Protein AF-A0A024UB89-F1 (afdb_monomer)

Foldseek 3Di:
DPPVVVVVVVVVVVVVPDDPDPPPDPDPDDPPPPDPDCVVVLVVVLVVLVVVPVVDDPVRLLVLLLVLLVCLLQVLLVCLQPVAALDPPPDPDPDDPDDVVVVVVVVVVVVVSLVSLSSVVSVCVVCVPPVVPPPPPPPPDDDDDDPPPVVVVVVVVVVVVVVVVVLLNVLSVQLSDCQLVVPPPDSNSSSVSSPSVNSSNVCVVVSVVVVVVVLVVDPVNVVPPPPVNVVVVVVVVVVVSVVSNVSSVVSSVLSVVCSVPVPDPPPPDRPVVD

Sequence (274 aa):
MNALTDGLTQLKNTLSATGPTKMEVEVPTRPSFKLPQPRTFLAKLGLAYEELEKRASPTVLLGCEAMQLVYTGFTVPFRIGFMYNPYFTSMPSPRPEFPEVVMYLLLALDILFDLIALVAALRILKTPGAVNAVVPIDQSEPSFSVKATHHRNSEFQQSLLKGLRRYQIIAEWLALLPFDLVFIGQPNAMILCRIPKLLRMYKVPEITRLVKQAFAEHELLSGFHNVGMSLLAGVLLLSLALIHWATCLFLLVAHLECGFYLDQTVSGQTCWAN

Solvent-accessible surface area (backbone atoms only — not comparable to full-atom values): 16490 Å² total; per-residue (Å²): 140,71,72,69,62,57,54,53,56,53,53,55,56,60,67,70,70,68,67,86,78,80,77,84,75,87,70,80,81,71,82,80,79,75,70,83,75,64,62,69,59,54,51,52,52,50,53,54,46,55,60,46,56,77,75,48,55,71,68,55,55,51,49,51,49,50,50,40,50,52,49,48,70,48,51,51,45,45,38,49,22,74,68,49,62,77,72,84,63,92,55,83,62,98,62,67,96,61,62,68,67,58,56,53,52,52,51,53,51,47,55,54,41,51,49,48,54,46,54,56,52,49,52,52,70,74,40,77,66,63,79,68,64,64,70,72,78,81,72,76,77,79,93,74,95,65,90,74,67,53,66,63,52,48,54,52,50,51,50,50,52,54,49,54,50,52,49,52,53,52,36,48,57,57,36,63,53,71,51,41,71,79,36,71,93,40,72,51,58,29,53,59,44,42,58,50,45,58,54,55,57,76,49,50,68,59,50,50,52,54,50,52,52,57,42,72,73,35,76,94,45,55,83,48,71,45,66,68,56,45,49,49,53,50,51,53,54,49,48,51,52,50,50,51,47,50,52,18,50,52,37,32,49,51,46,52,51,56,56,70,49,78,83,71,83,60,85,93,55,61,84,87,77,115

pLDDT: mean 70.18, std 18.24, range [29.53, 96.0]

Organism: NCBI:txid157072

Radius of gyration: 29.56 Å; Cα contacts (8 Å, |Δi|>4): 128; chains: 1; bounding box: 50×98×69 Å

Structure (mmCIF, N/CA/C/O backbone):
data_AF-A0A024UB89-F1
#
_entry.id   AF-A0A024UB89-F1
#
loop_
_atom_site.group_PDB
_atom_site.id
_atom_site.type_symbol
_atom_site.label_atom_id
_atom_site.label_alt_id
_atom_site.label_comp_id
_atom_site.label_asym_id
_atom_site.label_entity_id
_atom_site.label_seq_id
_atom_site.pdbx_PDB_ins_code
_atom_site.Cartn_x
_atom_site.Cartn_y
_atom_site.Cartn_z
_atom_site.occupancy
_atom_site.B_iso_or_equiv
_atom_site.auth_seq_id
_atom_site.auth_comp_id
_atom_site.auth_asym_id
_atom_site.auth_atom_id
_atom_site.pdbx_PDB_model_num
ATOM 1 N N . MET A 1 1 ? -10.421 82.089 25.603 1.00 57.28 1 MET A N 1
ATOM 2 C CA . MET A 1 1 ? -10.737 80.672 25.896 1.00 57.28 1 MET A CA 1
ATOM 3 C C . MET A 1 1 ? -11.972 80.139 25.148 1.00 57.28 1 MET A C 1
ATOM 5 O O . MET A 1 1 ? -12.454 79.088 25.527 1.00 57.28 1 MET A O 1
ATOM 9 N N . ASN A 1 2 ? -12.419 80.759 24.039 1.00 58.00 2 ASN A N 1
ATOM 10 C CA . ASN A 1 2 ? -13.592 80.282 23.273 1.00 58.00 2 ASN A CA 1
ATOM 11 C C . ASN A 1 2 ? -13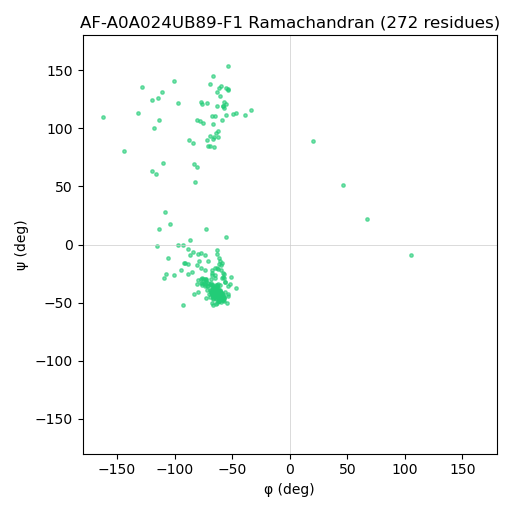.270 79.795 21.842 1.00 58.00 2 ASN A C 1
ATOM 13 O O . ASN A 1 2 ? -14.165 79.337 21.156 1.00 58.00 2 ASN A O 1
ATOM 17 N N . ALA A 1 3 ? -12.012 79.847 21.386 1.00 53.19 3 ALA A N 1
ATOM 18 C CA . ALA A 1 3 ? -11.642 79.433 20.021 1.00 53.19 3 ALA A CA 1
ATOM 19 C C . ALA A 1 3 ? -11.224 77.949 19.899 1.00 53.19 3 ALA A C 1
ATOM 21 O O . ALA A 1 3 ? -11.176 77.403 18.803 1.00 53.19 3 ALA A O 1
ATOM 22 N N . LEU A 1 4 ? -10.915 77.284 21.019 1.00 52.19 4 LEU A N 1
ATOM 23 C CA . LEU A 1 4 ? -10.464 75.882 21.042 1.00 52.19 4 LEU A CA 1
ATOM 24 C C . LEU A 1 4 ? -11.628 74.881 21.119 1.00 52.19 4 LEU A C 1
ATOM 26 O O . LEU A 1 4 ? -11.501 73.751 20.657 1.00 52.19 4 LEU A O 1
ATOM 30 N N . THR A 1 5 ? -12.773 75.298 21.657 1.00 57.47 5 THR A N 1
ATOM 31 C CA . THR A 1 5 ? -13.999 74.491 21.734 1.00 57.47 5 THR A CA 1
ATOM 32 C C . THR A 1 5 ? -14.721 74.394 20.390 1.00 57.47 5 THR A C 1
ATOM 34 O O . THR A 1 5 ? -15.223 73.321 20.061 1.00 57.47 5 THR A O 1
ATOM 37 N N . ASP A 1 6 ? -14.690 75.455 19.579 1.00 59.75 6 ASP A N 1
ATOM 38 C CA . ASP A 1 6 ? -15.322 75.473 18.250 1.00 59.75 6 ASP A CA 1
ATOM 39 C C . ASP A 1 6 ? -14.543 74.645 17.213 1.00 59.75 6 ASP A C 1
ATOM 41 O O . ASP A 1 6 ? -15.130 74.028 16.323 1.00 59.75 6 ASP A O 1
ATOM 45 N N . GLY A 1 7 ? -13.217 74.543 17.362 1.00 60.78 7 GLY A N 1
ATOM 46 C CA . GLY A 1 7 ? -12.393 73.675 16.512 1.00 60.78 7 GLY A CA 1
ATOM 47 C C . GLY A 1 7 ? -12.667 72.182 16.732 1.00 60.78 7 GLY A C 1
ATOM 48 O O . GLY A 1 7 ? -12.650 71.395 15.784 1.00 60.78 7 GLY A O 1
ATOM 49 N N . LEU A 1 8 ? -12.974 71.779 17.970 1.00 60.47 8 LEU A N 1
ATOM 50 C CA . LEU A 1 8 ? -13.214 70.375 18.318 1.00 60.47 8 LEU A CA 1
ATOM 51 C C . LEU A 1 8 ? -14.594 69.884 17.847 1.00 60.47 8 LEU A C 1
ATOM 53 O O . LEU A 1 8 ? -14.743 68.726 17.454 1.00 60.47 8 LEU A O 1
ATOM 57 N N . THR A 1 9 ? -15.603 70.758 17.845 1.00 61.16 9 THR A N 1
ATOM 58 C CA . THR A 1 9 ? -16.944 70.444 17.329 1.00 61.16 9 THR A CA 1
ATOM 59 C C . THR A 1 9 ? -16.970 70.387 15.802 1.00 61.16 9 THR A C 1
ATOM 61 O O . THR A 1 9 ? -17.616 69.496 15.249 1.00 61.16 9 T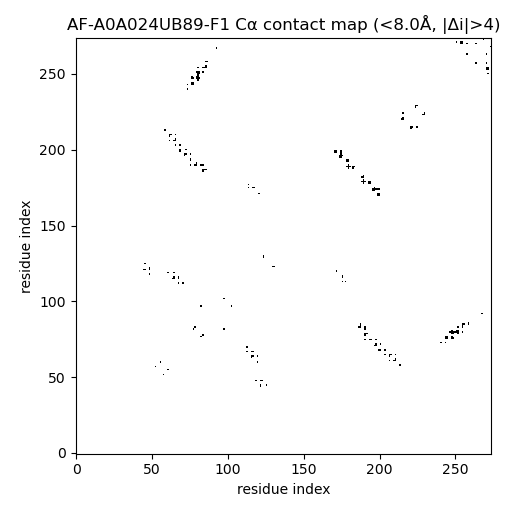HR A O 1
ATOM 64 N N . GLN A 1 10 ? -16.202 71.237 15.108 1.00 60.97 10 GLN A N 1
ATOM 65 C CA . GLN A 1 10 ? -16.046 71.141 13.652 1.00 60.97 10 GLN A CA 1
ATOM 66 C C . GLN A 1 10 ? -15.345 69.845 13.219 1.00 60.97 10 GLN A C 1
ATOM 68 O O . GLN A 1 10 ? -15.819 69.193 12.291 1.00 60.97 10 GLN A O 1
ATOM 73 N N . LEU A 1 11 ? -14.281 69.428 13.920 1.00 55.94 11 LEU A N 1
ATOM 74 C CA . LEU A 1 11 ? -13.538 68.197 13.609 1.00 55.94 11 LEU A CA 1
ATOM 75 C C . LEU A 1 11 ? -14.378 66.927 13.841 1.00 55.94 11 LEU A C 1
ATOM 77 O O . LEU A 1 11 ? -14.285 65.955 13.092 1.00 55.94 11 LEU A O 1
ATOM 81 N N . LYS A 1 12 ? -15.242 66.938 14.864 1.00 59.88 12 LYS A N 1
ATOM 82 C CA . LYS A 1 12 ? -16.158 65.825 15.160 1.00 59.88 12 LYS A CA 1
ATOM 83 C C . LYS A 1 12 ? -17.248 65.673 14.089 1.00 59.88 12 LYS A C 1
ATOM 85 O O . LYS A 1 12 ? -17.639 64.550 13.776 1.00 59.88 12 LYS A O 1
ATOM 90 N N . ASN A 1 13 ? -17.685 66.781 13.491 1.00 59.09 13 ASN A N 1
ATOM 91 C CA . ASN A 1 13 ? -18.681 66.773 12.419 1.00 59.09 13 ASN A CA 1
ATOM 92 C C . ASN A 1 13 ? -18.090 66.349 11.063 1.00 59.09 13 ASN A C 1
ATOM 94 O O . ASN A 1 13 ? -18.771 65.660 10.307 1.00 59.09 13 ASN A O 1
ATOM 98 N N . THR A 1 14 ? -16.824 66.667 10.767 1.00 55.56 14 THR A N 1
ATOM 99 C CA . THR A 1 14 ? -16.143 66.172 9.553 1.00 55.56 14 THR A CA 1
ATOM 100 C C . THR A 1 14 ? -15.745 64.699 9.645 1.00 55.56 14 THR A C 1
ATOM 102 O O . THR A 1 14 ? -15.812 63.999 8.639 1.00 55.56 14 THR A O 1
ATOM 105 N N . LEU A 1 15 ? -15.399 64.184 10.830 1.00 51.78 15 LEU A N 1
ATOM 106 C CA . LEU A 1 15 ? -15.052 62.765 11.010 1.00 51.78 15 LEU A CA 1
ATOM 107 C C . LEU A 1 15 ? -16.264 61.814 11.032 1.00 51.78 15 LEU A C 1
ATOM 109 O O . LEU A 1 15 ? -16.099 60.628 10.761 1.00 51.78 15 LEU A O 1
ATOM 113 N N . SER A 1 16 ? -17.478 62.307 11.308 1.00 50.59 16 SER A N 1
ATOM 114 C CA . SER A 1 16 ? -18.704 61.487 11.277 1.00 50.59 16 SER A CA 1
ATOM 115 C C . SER A 1 16 ? -19.360 61.397 9.890 1.00 50.59 16 SER A C 1
ATOM 117 O O . SER A 1 16 ? -20.299 60.618 9.724 1.00 50.59 16 SER A O 1
ATOM 119 N N . ALA A 1 17 ? -18.902 62.178 8.904 1.00 49.97 17 ALA A N 1
ATOM 120 C CA . ALA A 1 17 ? -19.510 62.260 7.571 1.00 49.97 17 ALA A CA 1
ATOM 121 C C . ALA A 1 17 ? -18.837 61.370 6.506 1.00 49.97 17 ALA A C 1
ATOM 123 O O . ALA A 1 17 ? -19.299 61.326 5.368 1.00 49.97 17 ALA A O 1
ATOM 124 N N . THR A 1 18 ? -17.790 60.620 6.862 1.00 46.88 18 THR A N 1
ATOM 125 C CA . THR A 1 18 ? -17.026 59.789 5.915 1.00 46.88 18 THR A CA 1
ATOM 126 C C . THR A 1 18 ? -17.158 58.308 6.260 1.00 46.88 18 THR A C 1
ATOM 128 O O . THR A 1 18 ? -16.188 57.618 6.567 1.00 46.88 18 THR A O 1
ATOM 131 N N . GLY A 1 19 ? -18.389 57.800 6.228 1.00 41.22 19 GLY A N 1
ATOM 132 C CA . GLY A 1 19 ? -18.600 56.365 6.061 1.00 41.22 19 GLY A CA 1
ATOM 133 C C . GLY A 1 19 ? -18.199 55.969 4.634 1.00 41.22 19 GLY A C 1
ATOM 134 O O . GLY A 1 19 ? -18.514 56.711 3.703 1.00 41.22 19 GLY A O 1
ATOM 135 N N . PRO A 1 20 ? -17.513 54.836 4.407 1.00 42.78 20 PRO A N 1
ATOM 136 C CA . PRO A 1 20 ? -17.287 54.359 3.053 1.00 42.78 20 PRO A CA 1
ATOM 137 C C . PRO A 1 20 ? -18.635 53.961 2.443 1.00 42.78 20 PRO A C 1
ATOM 139 O O . PRO A 1 20 ? -19.203 52.913 2.753 1.00 42.78 20 PRO A O 1
ATOM 142 N N . THR A 1 21 ? -19.156 54.820 1.569 1.00 39.03 21 THR A N 1
ATOM 143 C CA . THR A 1 21 ? -20.205 54.483 0.610 1.00 39.03 21 THR A CA 1
ATOM 144 C C . THR A 1 21 ? -19.732 53.292 -0.207 1.00 39.03 21 THR A C 1
ATOM 146 O O . THR A 1 21 ? -18.780 53.379 -0.983 1.00 39.03 21 THR A O 1
ATOM 149 N N . LYS A 1 22 ? -20.397 52.161 0.007 1.00 36.12 22 LYS A N 1
ATOM 150 C CA . LYS A 1 22 ? -20.261 50.934 -0.765 1.00 36.12 22 LYS A CA 1
ATOM 151 C C . LYS A 1 22 ? -20.689 51.244 -2.205 1.00 36.12 22 LYS A C 1
ATOM 153 O O . LYS A 1 22 ? -21.874 51.218 -2.511 1.00 36.12 22 LYS A O 1
ATOM 158 N N . MET A 1 23 ? -19.739 51.605 -3.068 1.00 38.19 23 MET A N 1
ATOM 159 C CA . MET A 1 23 ? -19.968 51.603 -4.512 1.00 38.19 23 MET A CA 1
ATOM 160 C C . MET A 1 23 ? -20.199 50.154 -4.930 1.00 38.19 23 MET A C 1
ATOM 162 O O . MET A 1 23 ? -19.305 49.311 -4.847 1.00 38.19 23 MET A O 1
ATOM 166 N N . GLU A 1 24 ? -21.435 49.864 -5.311 1.00 32.00 24 GLU A N 1
ATOM 167 C CA . GLU A 1 24 ? -21.846 48.600 -5.897 1.00 32.00 24 GLU A CA 1
ATOM 168 C C . GLU A 1 24 ? -21.274 48.545 -7.319 1.00 32.00 24 GLU A C 1
ATOM 170 O O . GLU A 1 24 ? -21.843 49.060 -8.275 1.00 32.00 24 GLU A O 1
ATOM 175 N N . VAL A 1 25 ? -20.063 48.001 -7.438 1.00 38.62 25 VAL A N 1
ATOM 176 C CA . VAL A 1 25 ? -19.498 47.599 -8.725 1.00 38.62 25 VAL A CA 1
ATOM 177 C C . VAL A 1 25 ? -20.108 46.244 -9.056 1.00 38.62 25 VAL A C 1
ATOM 179 O O . VAL A 1 25 ? -19.783 45.235 -8.427 1.00 38.62 25 VAL A O 1
ATOM 182 N N . GLU A 1 26 ? -21.021 46.233 -10.023 1.00 32.47 26 GLU A N 1
ATOM 183 C CA . GLU A 1 26 ? -21.595 45.026 -10.611 1.00 32.47 26 GLU A CA 1
ATOM 184 C C . GLU A 1 26 ? -20.477 44.246 -11.326 1.00 32.47 26 GLU A C 1
ATOM 186 O O . GLU A 1 26 ? -20.074 44.543 -12.450 1.00 32.47 26 GLU A O 1
ATOM 191 N N . VAL A 1 27 ? -19.899 43.267 -10.627 1.00 41.16 27 VAL A N 1
ATOM 192 C CA . VAL A 1 27 ? -18.941 42.322 -11.208 1.00 41.16 27 VAL A CA 1
ATOM 193 C C . VAL A 1 27 ? -19.739 41.300 -12.024 1.00 41.16 27 VAL A C 1
ATOM 195 O O .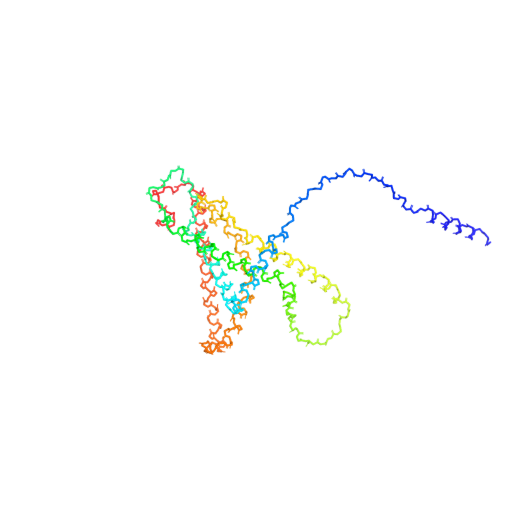 VAL A 1 27 ? -20.601 40.627 -11.450 1.00 41.16 27 VAL A O 1
ATOM 198 N N . PRO A 1 28 ? -19.470 41.135 -13.333 1.00 38.56 28 PRO A N 1
ATOM 199 C CA . PRO A 1 28 ? -20.205 40.195 -14.164 1.00 38.56 28 PRO A CA 1
ATOM 200 C C . PRO A 1 28 ? -20.030 38.782 -13.611 1.00 38.56 28 PRO A C 1
ATOM 202 O O . PRO A 1 28 ? -18.925 38.310 -13.325 1.00 38.56 28 PRO A O 1
ATOM 205 N N . THR A 1 29 ? -21.168 38.131 -13.407 1.00 38.75 29 THR A N 1
ATOM 206 C CA . THR A 1 29 ? -21.319 36.848 -12.736 1.00 38.75 29 THR A CA 1
ATOM 207 C C . THR A 1 29 ? -20.504 35.788 -13.471 1.00 38.75 29 THR A C 1
ATOM 209 O O . THR A 1 29 ? -20.840 35.347 -14.568 1.00 38.75 29 THR A O 1
ATOM 212 N N . ARG A 1 30 ? -19.395 35.377 -12.850 1.00 29.53 30 ARG A N 1
ATOM 213 C CA . ARG A 1 30 ? -18.573 34.242 -13.278 1.00 29.53 30 ARG A CA 1
ATOM 214 C C . ARG A 1 30 ? -19.485 33.011 -13.420 1.00 29.53 30 ARG A C 1
ATOM 216 O O . ARG A 1 30 ? -20.265 32.760 -12.497 1.00 29.53 30 ARG A O 1
ATOM 223 N N . PRO A 1 31 ? -19.414 32.234 -14.517 1.00 37.59 31 PRO A N 1
ATOM 224 C CA . PRO A 1 31 ? -20.281 31.078 -14.695 1.00 37.59 31 PRO A CA 1
ATOM 225 C C . PRO A 1 31 ? -20.082 30.112 -13.526 1.00 37.59 31 PRO A C 1
ATOM 227 O O . PRO A 1 31 ? -18.978 29.626 -13.272 1.00 37.59 31 PRO A O 1
ATOM 230 N N . SER A 1 32 ? -21.165 29.878 -12.783 1.00 33.59 32 SER A N 1
ATOM 231 C CA . SER A 1 32 ? -21.228 28.884 -11.720 1.00 33.59 32 SER A CA 1
ATOM 232 C C . SER A 1 32 ? -21.087 27.509 -12.361 1.00 33.59 32 SER A C 1
ATOM 234 O O . SER A 1 32 ? -22.059 26.899 -12.803 1.00 33.59 32 SER A O 1
ATOM 236 N N . PHE A 1 33 ? -19.849 27.027 -12.438 1.00 37.78 33 PHE A N 1
ATOM 237 C CA . PHE A 1 33 ? -19.568 25.628 -12.707 1.00 37.78 33 PHE A CA 1
ATOM 238 C C . PHE A 1 33 ? -20.073 24.832 -11.498 1.00 37.78 33 PHE A C 1
ATOM 240 O O . PHE A 1 33 ? -19.379 24.661 -10.495 1.00 37.78 33 PHE A O 1
ATOM 247 N N . LYS A 1 34 ? -21.333 24.394 -11.557 1.00 32.50 34 LYS A N 1
ATOM 248 C CA . LYS A 1 34 ? -21.871 23.404 -10.627 1.00 32.50 34 LYS A CA 1
ATOM 249 C C . LYS A 1 34 ? -21.195 22.076 -10.950 1.00 32.50 34 LYS A C 1
ATOM 251 O O . LYS A 1 34 ? -21.653 21.343 -11.822 1.00 32.50 34 LYS A O 1
ATOM 256 N N . LEU A 1 35 ? -20.095 21.775 -10.256 1.00 44.41 35 LEU A N 1
ATOM 257 C CA . LEU A 1 35 ? -19.589 20.406 -10.214 1.00 44.41 35 LEU A CA 1
ATOM 258 C C . LEU A 1 35 ? -20.727 19.494 -9.717 1.00 44.41 35 LEU A C 1
ATOM 260 O O . LEU A 1 35 ? -21.401 19.852 -8.742 1.00 44.41 35 LEU A O 1
ATOM 264 N N . PRO A 1 36 ? -20.967 18.337 -10.355 1.00 39.47 36 PRO A N 1
ATOM 265 C CA . PRO A 1 36 ? -21.975 17.391 -9.897 1.00 39.47 36 PRO A CA 1
ATOM 266 C C . PRO A 1 36 ? -21.642 16.974 -8.460 1.00 39.47 36 PRO A C 1
ATOM 268 O O . PRO A 1 36 ? -20.560 16.464 -8.182 1.00 39.47 36 PRO A O 1
ATOM 271 N N . GLN A 1 37 ? -22.550 17.249 -7.519 1.00 46.25 37 GLN A N 1
ATOM 272 C CA . GLN A 1 37 ? -22.342 16.941 -6.105 1.00 46.25 37 GLN A CA 1
ATOM 273 C C . GLN A 1 37 ? -22.224 15.415 -5.907 1.00 46.25 37 GLN A C 1
ATOM 275 O O . GLN A 1 37 ? -23.208 14.709 -6.128 1.00 46.25 37 GLN A O 1
ATOM 280 N N . PRO A 1 38 ? -21.097 14.888 -5.388 1.00 52.69 38 PRO A N 1
ATOM 281 C CA . PRO A 1 38 ? -20.869 13.448 -5.183 1.00 52.69 38 PRO A CA 1
ATOM 282 C C . PRO A 1 38 ? -21.674 12.843 -4.012 1.00 52.69 38 PRO A C 1
ATOM 284 O O . PRO A 1 38 ? -21.401 11.731 -3.557 1.00 52.69 38 PRO A O 1
ATOM 287 N N . ARG A 1 39 ? -22.673 13.567 -3.490 1.00 61.41 39 ARG A N 1
ATOM 288 C CA . ARG A 1 39 ? -23.405 13.220 -2.261 1.00 61.41 39 ARG A CA 1
ATOM 289 C C . ARG A 1 39 ? -24.181 11.910 -2.375 1.00 61.41 39 ARG A C 1
ATOM 291 O O . ARG A 1 39 ? -24.253 11.168 -1.403 1.00 61.41 39 ARG A O 1
ATOM 298 N N . THR A 1 40 ? -24.721 11.597 -3.549 1.00 68.94 40 THR A N 1
ATOM 299 C CA . THR A 1 40 ? -25.503 10.370 -3.768 1.00 68.94 40 THR A CA 1
ATOM 300 C C . THR A 1 40 ? -24.637 9.113 -3.781 1.00 68.94 40 THR A C 1
ATOM 302 O O . THR A 1 40 ? -25.059 8.081 -3.267 1.00 68.94 40 THR A O 1
ATOM 305 N N . PHE A 1 41 ? -23.418 9.189 -4.320 1.00 71.62 41 PHE A N 1
ATOM 306 C CA . PHE A 1 41 ? -22.493 8.055 -4.356 1.00 71.62 41 PHE A CA 1
ATOM 307 C C . PHE A 1 41 ? -21.909 7.758 -2.971 1.00 71.62 41 PHE A C 1
ATOM 309 O O . PHE A 1 41 ? -21.950 6.616 -2.520 1.00 71.62 41 PHE A O 1
ATOM 316 N N . LEU A 1 42 ? -21.458 8.793 -2.255 1.00 72.00 42 LEU A N 1
ATOM 317 C CA . LEU A 1 42 ? -20.950 8.640 -0.888 1.00 72.00 42 LEU A CA 1
ATOM 318 C C . LEU A 1 42 ? -22.030 8.141 0.080 1.00 72.00 42 LEU A C 1
ATOM 320 O O . LEU A 1 42 ? -21.734 7.318 0.939 1.00 72.00 42 LEU A O 1
ATOM 324 N N . ALA A 1 43 ? -23.286 8.571 -0.087 1.00 73.62 43 ALA A N 1
ATOM 325 C CA . ALA A 1 43 ? -24.400 8.053 0.705 1.00 73.62 43 ALA A CA 1
ATOM 326 C C . ALA A 1 43 ? -24.643 6.554 0.456 1.00 73.62 43 ALA A C 1
ATOM 328 O O . ALA A 1 43 ? -24.818 5.796 1.407 1.00 73.62 43 ALA A O 1
ATOM 329 N N . LYS A 1 44 ? -24.591 6.102 -0.806 1.00 80.38 44 LYS A N 1
ATOM 330 C CA . LYS A 1 44 ? -24.708 4.672 -1.146 1.00 80.38 44 LYS A CA 1
ATOM 331 C C . LYS A 1 44 ? -23.553 3.845 -0.576 1.00 80.38 44 LYS A C 1
ATOM 333 O O . LYS A 1 44 ? -23.792 2.765 -0.046 1.00 80.38 44 LYS A O 1
ATOM 338 N N . LEU A 1 45 ? -22.325 4.361 -0.649 1.00 79.06 45 LEU A N 1
ATOM 339 C CA . LEU A 1 45 ? -21.154 3.722 -0.042 1.00 79.06 45 LEU A CA 1
ATOM 340 C C . LEU A 1 45 ? -21.263 3.648 1.484 1.00 79.06 45 LEU A C 1
ATOM 342 O O . LEU A 1 45 ? -20.931 2.620 2.066 1.00 79.06 45 LEU A O 1
ATOM 346 N N . GLY A 1 46 ? -21.771 4.705 2.121 1.00 77.12 46 GLY A N 1
ATOM 347 C CA . GLY A 1 46 ? -22.047 4.722 3.555 1.00 77.12 46 GLY A CA 1
ATOM 348 C C . GLY A 1 46 ? -23.023 3.619 3.963 1.00 77.12 46 GLY A C 1
ATOM 349 O O . GLY A 1 46 ? -22.714 2.857 4.869 1.00 77.12 46 GLY A O 1
ATOM 350 N N . LEU A 1 47 ? -24.141 3.468 3.243 1.00 78.88 47 LEU A N 1
ATOM 351 C CA . LEU A 1 47 ? -25.126 2.403 3.489 1.00 78.88 47 LEU A CA 1
ATOM 352 C C . LEU A 1 47 ? -24.536 0.996 3.304 1.00 78.88 47 LEU A C 1
ATOM 354 O O . LEU A 1 47 ? -24.789 0.110 4.117 1.00 78.88 47 LEU A O 1
ATOM 358 N N . ALA A 1 48 ? -23.725 0.792 2.261 1.00 77.75 48 ALA A N 1
ATOM 359 C CA . ALA A 1 48 ? -23.028 -0.476 2.042 1.00 77.75 48 ALA A CA 1
ATOM 360 C C . ALA A 1 48 ? -22.037 -0.789 3.176 1.00 77.75 48 ALA A C 1
ATOM 362 O O . ALA A 1 48 ? -21.930 -1.938 3.604 1.00 77.75 48 ALA A O 1
ATOM 363 N N . TYR A 1 49 ? -21.352 0.234 3.696 1.00 81.12 49 TYR A N 1
ATOM 364 C CA . TYR A 1 49 ? -20.483 0.099 4.861 1.00 81.12 49 TYR A CA 1
ATOM 365 C C . TYR A 1 49 ? -21.266 -0.288 6.122 1.00 81.12 49 TYR A C 1
ATOM 367 O O . TYR A 1 49 ? -20.805 -1.153 6.857 1.00 81.12 49 TYR A O 1
ATOM 375 N N . GLU A 1 50 ? -22.455 0.277 6.366 1.00 81.94 50 GLU A N 1
ATOM 376 C CA . GLU A 1 50 ? -23.263 -0.107 7.538 1.00 81.94 50 GLU A CA 1
ATOM 377 C C . GLU A 1 50 ? -23.681 -1.578 7.500 1.00 81.94 50 GLU A C 1
ATOM 379 O O . GLU A 1 50 ? -23.710 -2.245 8.530 1.00 81.94 50 GLU A O 1
ATOM 384 N N . GLU A 1 51 ? -23.995 -2.101 6.316 1.00 83.25 51 GLU A N 1
ATOM 385 C CA . GLU A 1 51 ? -24.334 -3.514 6.147 1.00 83.25 51 GLU A CA 1
ATOM 386 C C . GLU A 1 51 ? -23.115 -4.426 6.350 1.00 83.25 51 GLU A C 1
ATOM 388 O O . GLU A 1 51 ? -23.241 -5.522 6.898 1.00 83.25 51 GLU A O 1
ATOM 393 N N . LEU A 1 52 ? -21.922 -3.962 5.964 1.00 81.00 52 LEU A N 1
ATOM 394 C CA . LEU A 1 52 ? -20.664 -4.665 6.210 1.00 81.00 52 LEU A CA 1
ATOM 395 C C . LEU A 1 52 ? -20.280 -4.648 7.697 1.00 81.00 52 LEU A C 1
ATOM 397 O O . LEU A 1 52 ? -19.879 -5.675 8.237 1.00 81.00 52 LEU A O 1
ATOM 401 N N . GLU A 1 53 ? -20.439 -3.506 8.367 1.00 82.06 53 GLU A N 1
ATOM 402 C CA . GLU A 1 53 ? -20.163 -3.320 9.797 1.00 82.06 53 GLU A CA 1
ATOM 403 C C . GLU A 1 53 ? -21.028 -4.246 10.665 1.00 82.06 53 GLU A C 1
ATOM 405 O O . GLU A 1 53 ? -20.550 -4.790 11.654 1.00 82.06 53 GLU A O 1
ATOM 410 N N . LYS A 1 54 ? -22.273 -4.522 10.252 1.00 84.31 54 LYS A N 1
ATOM 411 C CA . LYS A 1 54 ? -23.136 -5.513 10.920 1.00 84.31 54 LYS A CA 1
ATOM 412 C C . LYS A 1 54 ? -22.612 -6.948 10.823 1.00 84.31 54 LYS A C 1
ATOM 414 O O . LYS A 1 54 ? -22.973 -7.780 11.651 1.00 84.31 54 LYS A O 1
ATOM 419 N N . ARG A 1 55 ? -21.823 -7.264 9.792 1.00 84.12 55 ARG A N 1
ATOM 420 C CA . ARG A 1 55 ? -21.344 -8.626 9.497 1.00 84.12 55 ARG A CA 1
ATOM 421 C C . ARG A 1 55 ? -19.906 -8.866 9.950 1.00 84.12 55 ARG A C 1
ATOM 423 O O . ARG A 1 55 ? -19.545 -10.013 10.199 1.00 84.12 55 ARG A O 1
ATOM 430 N N . ALA A 1 56 ? -19.085 -7.820 10.030 1.00 84.94 56 ALA A N 1
ATOM 431 C CA . ALA A 1 56 ? -17.656 -7.916 10.305 1.00 84.94 56 ALA A CA 1
ATOM 432 C C . ALA A 1 56 ? -17.293 -7.350 11.687 1.00 84.94 56 ALA A C 1
ATOM 434 O O . ALA A 1 56 ? -17.638 -6.221 12.024 1.00 84.94 56 ALA A O 1
ATOM 435 N N . SER A 1 57 ? -16.526 -8.115 12.469 1.00 84.75 57 SER A N 1
ATOM 436 C CA . SER A 1 57 ? -15.997 -7.646 13.756 1.00 84.75 57 SER A CA 1
ATOM 437 C C . SER A 1 57 ? -14.971 -6.511 13.563 1.00 84.75 57 SER A C 1
ATOM 439 O O . SER A 1 57 ? -14.170 -6.571 12.620 1.00 84.75 57 SER A O 1
ATOM 441 N N . PRO A 1 58 ? -14.908 -5.511 14.467 1.00 82.56 58 PRO A N 1
ATOM 442 C CA . PRO A 1 58 ? -13.884 -4.463 14.450 1.00 82.56 58 PRO A CA 1
ATOM 443 C C . PRO A 1 58 ? -12.447 -4.998 14.391 1.00 82.56 58 PRO A C 1
ATOM 445 O O . PRO A 1 58 ? -11.598 -4.397 13.732 1.00 82.56 58 PRO A O 1
ATOM 448 N N . THR A 1 59 ? -12.180 -6.143 15.029 1.00 83.69 59 THR A N 1
ATOM 449 C CA . THR A 1 59 ? -10.865 -6.805 15.017 1.00 83.69 59 THR A CA 1
ATOM 450 C C . THR A 1 59 ? -10.518 -7.342 13.631 1.00 83.69 59 THR A C 1
ATOM 452 O O . THR A 1 59 ? -9.381 -7.215 13.184 1.00 83.69 59 THR A O 1
ATOM 455 N N . VAL A 1 60 ? -11.506 -7.889 12.914 1.00 86.00 60 VAL A N 1
ATOM 456 C CA . VAL A 1 60 ? -11.329 -8.379 11.538 1.00 86.00 60 VAL A CA 1
ATOM 457 C C . VAL A 1 60 ? -11.048 -7.212 10.598 1.00 86.00 60 VAL A C 1
ATOM 459 O O . VAL A 1 60 ? -10.118 -7.281 9.804 1.00 86.00 60 VAL A O 1
ATOM 462 N N . LEU A 1 61 ? -11.790 -6.110 10.734 1.00 87.25 61 LEU A N 1
ATOM 463 C CA . LEU A 1 61 ? -11.573 -4.894 9.944 1.00 87.25 61 LEU A CA 1
ATOM 464 C C . LEU A 1 61 ? -10.173 -4.303 10.173 1.00 87.25 61 LEU A C 1
ATOM 466 O O . LEU A 1 61 ? -9.495 -3.957 9.207 1.00 87.25 61 LEU A O 1
ATOM 470 N N . LEU A 1 62 ? -9.722 -4.242 11.431 1.00 87.19 62 LEU A N 1
ATOM 471 C CA . LEU A 1 62 ? -8.364 -3.815 11.779 1.00 87.19 62 LEU A CA 1
ATOM 472 C C . LEU A 1 62 ? -7.304 -4.752 11.179 1.00 87.19 62 LEU A C 1
ATOM 474 O O . LEU A 1 62 ? -6.307 -4.284 10.633 1.00 87.19 62 LEU A O 1
ATOM 478 N N . GLY A 1 63 ? -7.529 -6.068 11.245 1.00 88.06 63 GLY A N 1
ATOM 479 C CA . GLY A 1 63 ? -6.651 -7.067 10.637 1.00 88.06 63 GLY A CA 1
ATOM 480 C C . GLY A 1 63 ? -6.564 -6.924 9.116 1.00 88.06 63 GLY A C 1
ATOM 481 O O . GLY A 1 63 ? -5.469 -6.960 8.558 1.00 88.06 63 GLY A O 1
ATOM 482 N N . CYS A 1 64 ? -7.692 -6.688 8.440 1.00 90.56 64 CYS A N 1
ATOM 483 C CA . CYS A 1 64 ? -7.726 -6.421 7.003 1.00 90.56 64 CYS A CA 1
ATOM 484 C C . CYS A 1 64 ? -6.957 -5.142 6.640 1.00 90.56 64 CYS A C 1
ATOM 486 O O . CYS A 1 64 ? -6.186 -5.156 5.682 1.00 90.56 64 CYS A O 1
ATOM 488 N N . GLU A 1 65 ? -7.116 -4.059 7.407 1.00 90.00 65 GLU A N 1
ATOM 489 C CA . GLU A 1 65 ? -6.370 -2.810 7.196 1.00 90.00 65 GLU A CA 1
ATOM 490 C C . GLU A 1 65 ? -4.859 -3.010 7.404 1.00 90.00 65 GLU A C 1
ATOM 492 O O . GLU A 1 65 ? -4.056 -2.589 6.570 1.00 90.00 65 GLU A O 1
ATOM 497 N N . ALA A 1 66 ? -4.454 -3.737 8.451 1.00 90.44 66 ALA A N 1
ATOM 498 C CA . ALA A 1 66 ? -3.054 -4.099 8.671 1.00 90.44 66 ALA A CA 1
ATOM 499 C C . ALA A 1 66 ? -2.487 -4.931 7.509 1.00 90.44 66 ALA A C 1
ATOM 501 O O . ALA A 1 66 ? -1.411 -4.627 6.992 1.00 90.44 66 ALA A O 1
ATOM 502 N N . MET A 1 67 ? -3.234 -5.938 7.050 1.00 91.69 67 MET A N 1
ATOM 503 C CA . MET A 1 67 ? -2.850 -6.779 5.915 1.00 91.69 67 MET A CA 1
ATOM 504 C C . MET A 1 67 ? -2.709 -5.958 4.626 1.00 91.69 67 MET A C 1
ATOM 506 O O . MET A 1 67 ? -1.764 -6.163 3.867 1.00 91.69 67 MET A O 1
ATOM 510 N N . GLN A 1 68 ? -3.600 -4.990 4.398 1.00 93.50 68 GLN A N 1
ATOM 511 C CA . GLN A 1 68 ? -3.542 -4.082 3.252 1.00 93.50 68 GLN A CA 1
ATOM 512 C C . GLN A 1 68 ? -2.298 -3.191 3.270 1.00 93.50 68 GLN A C 1
ATOM 514 O O . GLN A 1 68 ? -1.667 -3.005 2.224 1.00 93.50 68 GLN A O 1
ATOM 519 N N . LEU A 1 69 ? -1.912 -2.663 4.434 1.00 91.94 69 LEU A N 1
ATOM 520 C CA . LEU A 1 69 ? -0.689 -1.871 4.577 1.00 91.94 69 LEU A CA 1
ATOM 521 C C . LEU A 1 69 ? 0.567 -2.714 4.343 1.00 91.94 69 LEU A C 1
ATOM 523 O O . LEU A 1 69 ? 1.458 -2.271 3.621 1.00 91.94 69 LEU A O 1
ATOM 527 N N . VAL A 1 70 ? 0.617 -3.937 4.880 1.00 92.81 70 VAL A N 1
ATOM 528 C CA . VAL A 1 70 ? 1.727 -4.875 4.635 1.00 92.81 70 VAL A CA 1
ATOM 529 C C . VAL A 1 70 ? 1.826 -5.213 3.148 1.00 92.81 70 VAL A C 1
ATOM 531 O O . VAL A 1 70 ? 2.902 -5.100 2.563 1.00 92.81 70 VAL A O 1
ATOM 534 N N . TYR A 1 71 ? 0.701 -5.548 2.509 1.00 93.75 71 TYR A N 1
ATOM 535 C CA . TYR A 1 71 ? 0.651 -5.824 1.075 1.00 93.75 71 TYR A CA 1
ATOM 536 C C . TYR A 1 71 ? 1.156 -4.634 0.253 1.00 93.75 71 TYR A C 1
ATOM 538 O O . TYR A 1 71 ? 2.010 -4.799 -0.616 1.00 93.75 71 TYR A O 1
ATOM 546 N N . THR A 1 72 ? 0.683 -3.422 0.549 1.00 92.12 72 THR A N 1
ATOM 547 C CA . THR A 1 72 ? 1.067 -2.208 -0.189 1.00 92.12 72 THR A CA 1
ATOM 548 C C . THR A 1 72 ? 2.547 -1.875 0.020 1.00 92.12 72 THR A C 1
ATOM 550 O O . THR A 1 72 ? 3.271 -1.638 -0.945 1.00 92.12 72 THR A O 1
ATOM 553 N N . GLY A 1 73 ? 3.014 -1.904 1.271 1.00 91.94 73 GLY A N 1
ATOM 554 C CA . GLY A 1 73 ? 4.397 -1.600 1.638 1.00 91.94 73 GLY A CA 1
ATOM 555 C C . GLY A 1 73 ? 5.416 -2.621 1.131 1.00 91.94 73 GLY A C 1
ATOM 556 O O . GLY A 1 73 ? 6.588 -2.280 0.996 1.00 91.94 73 GLY A O 1
ATOM 557 N N . PHE A 1 74 ? 4.987 -3.847 0.824 1.00 93.75 74 PHE A N 1
ATOM 558 C CA . PHE A 1 74 ? 5.839 -4.878 0.236 1.00 93.75 74 PHE A CA 1
ATOM 559 C C . PHE A 1 74 ? 5.775 -4.882 -1.296 1.00 93.75 74 PHE A C 1
ATOM 561 O O . PHE A 1 74 ? 6.806 -4.818 -1.967 1.00 93.75 74 PHE A O 1
ATOM 568 N N . THR A 1 75 ? 4.571 -4.937 -1.870 1.00 92.88 75 THR A N 1
ATOM 569 C CA . THR A 1 75 ? 4.395 -5.159 -3.312 1.00 92.88 75 THR A CA 1
ATOM 570 C C . THR A 1 75 ? 4.754 -3.951 -4.159 1.00 92.88 75 THR A C 1
ATOM 572 O O . THR A 1 75 ? 5.273 -4.134 -5.255 1.00 92.88 75 THR A O 1
ATOM 575 N N . VAL A 1 76 ? 4.519 -2.724 -3.683 1.00 91.94 76 VAL A N 1
ATOM 576 C CA . VAL A 1 76 ? 4.819 -1.531 -4.484 1.00 91.94 76 VAL A CA 1
ATOM 577 C C . VAL A 1 76 ? 6.330 -1.377 -4.710 1.00 91.94 76 VAL A C 1
ATOM 579 O O . VAL A 1 76 ? 6.721 -1.330 -5.876 1.00 91.94 76 VAL A O 1
ATOM 582 N N . PRO A 1 77 ? 7.201 -1.398 -3.677 1.00 92.88 77 PRO A N 1
ATOM 583 C CA . PRO A 1 77 ? 8.648 -1.384 -3.895 1.00 92.88 77 PRO A CA 1
ATOM 584 C C . PRO A 1 77 ? 9.119 -2.577 -4.724 1.00 92.88 77 PRO A C 1
ATOM 586 O O . PRO A 1 77 ? 9.903 -2.393 -5.646 1.00 92.88 77 PRO A O 1
ATOM 589 N N . PHE A 1 78 ? 8.587 -3.776 -4.458 1.00 91.75 78 PHE A N 1
ATOM 590 C CA . PHE A 1 78 ? 8.952 -4.984 -5.200 1.00 91.75 78 PHE A CA 1
ATOM 591 C C . PHE A 1 78 ? 8.709 -4.830 -6.703 1.00 91.75 78 PHE A C 1
ATOM 593 O O . PHE A 1 78 ? 9.594 -5.095 -7.509 1.00 91.75 78 PHE A O 1
ATOM 600 N N . ARG A 1 79 ? 7.521 -4.358 -7.094 1.00 88.38 79 ARG A N 1
ATOM 601 C CA . ARG A 1 79 ? 7.171 -4.170 -8.506 1.00 88.38 79 ARG A CA 1
ATOM 602 C C . ARG A 1 79 ? 8.011 -3.080 -9.158 1.00 88.38 79 ARG A C 1
ATOM 604 O O . ARG A 1 79 ? 8.415 -3.243 -10.299 1.00 88.38 79 ARG A O 1
ATOM 611 N N . ILE A 1 80 ? 8.293 -1.999 -8.436 1.00 88.19 80 ILE A N 1
ATOM 612 C CA . ILE A 1 80 ? 9.145 -0.915 -8.933 1.00 88.19 80 ILE A CA 1
ATOM 613 C C . ILE A 1 80 ? 10.596 -1.384 -9.108 1.00 88.19 80 ILE A C 1
ATOM 615 O O . ILE A 1 80 ? 11.243 -0.989 -10.066 1.00 88.19 80 ILE A O 1
ATOM 619 N N . GLY A 1 81 ? 11.112 -2.215 -8.203 1.00 85.44 81 GLY A N 1
ATOM 620 C CA . GLY A 1 81 ? 12.492 -2.695 -8.268 1.00 85.44 81 GLY A CA 1
ATOM 621 C C . GLY A 1 81 ? 12.703 -3.842 -9.254 1.00 85.44 81 GLY A C 1
ATOM 622 O O . GLY A 1 81 ? 13.708 -3.853 -9.946 1.00 85.44 81 GLY A O 1
ATOM 623 N N . PHE A 1 82 ? 11.777 -4.804 -9.319 1.00 83.75 82 PHE A N 1
ATOM 624 C CA . PHE A 1 82 ? 11.963 -6.054 -10.072 1.00 83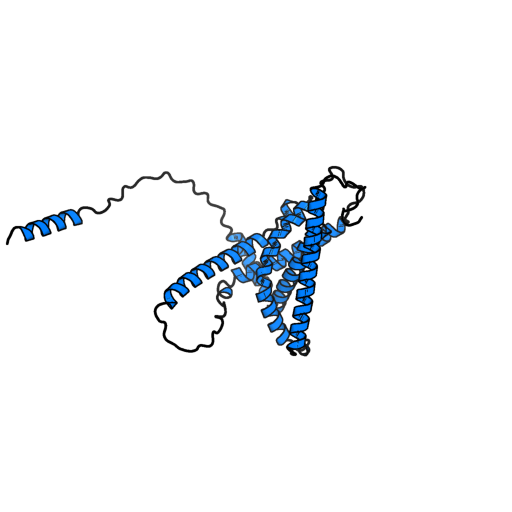.75 82 PHE A CA 1
ATOM 625 C C . PHE A 1 82 ? 11.116 -6.172 -11.338 1.00 83.75 82 PHE A C 1
ATOM 627 O O . PHE A 1 82 ? 11.498 -6.898 -12.249 1.00 83.75 82 PHE A O 1
ATOM 634 N N . MET A 1 83 ? 9.940 -5.538 -11.382 1.00 81.56 83 MET A N 1
ATOM 635 C CA . MET A 1 83 ? 8.999 -5.687 -12.504 1.00 81.56 83 MET A CA 1
ATOM 636 C C . MET A 1 83 ? 8.966 -4.467 -13.425 1.00 81.56 83 MET A C 1
ATOM 638 O O . MET A 1 83 ? 8.355 -4.523 -14.490 1.00 81.56 83 MET A O 1
ATOM 642 N N . TYR A 1 84 ? 9.572 -3.355 -13.012 1.00 81.19 84 TYR A N 1
ATOM 643 C CA . TYR A 1 84 ? 9.643 -2.151 -13.819 1.00 81.19 84 TYR A CA 1
ATOM 644 C C . TYR A 1 84 ? 10.699 -2.322 -14.906 1.00 81.19 84 TYR A C 1
ATOM 646 O O . TYR A 1 84 ? 11.877 -2.517 -14.614 1.00 81.19 84 TYR A O 1
ATOM 654 N N . ASN A 1 85 ? 10.278 -2.196 -16.160 1.00 75.31 85 ASN A N 1
ATOM 655 C CA . ASN A 1 85 ? 11.182 -2.258 -17.293 1.00 75.31 85 ASN A CA 1
ATOM 656 C C . ASN A 1 85 ? 11.232 -0.888 -17.995 1.00 75.31 85 ASN A C 1
ATOM 658 O O . ASN A 1 85 ? 10.275 -0.517 -18.672 1.00 75.31 85 ASN A O 1
ATOM 662 N N . PRO A 1 86 ? 12.322 -0.112 -17.873 1.00 68.44 86 PRO A N 1
ATOM 663 C CA . PRO A 1 86 ? 12.424 1.203 -18.508 1.00 68.44 86 PRO A CA 1
ATOM 664 C C . PRO A 1 86 ? 12.566 1.134 -20.037 1.00 68.44 86 PRO A C 1
ATOM 666 O O . PRO A 1 86 ? 12.400 2.152 -20.711 1.00 68.44 86 PRO A O 1
ATOM 669 N N . TYR A 1 87 ? 12.866 -0.037 -20.604 1.00 66.00 87 TYR A N 1
ATOM 670 C CA . TYR A 1 87 ? 13.059 -0.197 -22.036 1.00 66.00 87 TYR A CA 1
ATOM 671 C C . TYR A 1 87 ? 11.707 -0.245 -22.754 1.00 66.00 87 TYR A C 1
ATOM 673 O O . TYR A 1 87 ? 10.984 -1.242 -22.731 1.00 66.00 87 TYR A O 1
ATOM 681 N N . PHE A 1 88 ? 11.375 0.841 -23.454 1.00 55.75 88 PHE A N 1
ATOM 682 C CA . PHE A 1 88 ? 10.328 0.841 -24.473 1.00 55.75 88 PHE A CA 1
ATOM 683 C C . PHE A 1 88 ? 10.806 0.011 -25.667 1.00 55.75 88 PHE A C 1
ATOM 685 O O . PHE A 1 88 ? 11.359 0.538 -26.631 1.00 55.75 88 PHE A O 1
ATOM 692 N N . THR A 1 89 ? 10.616 -1.305 -25.619 1.00 53.62 89 THR A N 1
ATOM 693 C CA . THR A 1 89 ? 10.783 -2.114 -26.823 1.00 53.62 89 THR A CA 1
ATOM 694 C C . THR A 1 89 ? 9.559 -1.886 -27.707 1.00 53.62 89 THR A C 1
ATOM 696 O O . THR A 1 89 ? 8.460 -2.366 -27.455 1.00 53.62 89 THR A O 1
ATOM 699 N N . SER A 1 90 ? 9.740 -1.099 -28.766 1.00 47.03 90 SER A N 1
ATOM 700 C CA . SER A 1 90 ? 8.771 -0.925 -29.858 1.00 47.03 90 SER A CA 1
ATOM 701 C C . SER A 1 90 ? 8.509 -2.224 -30.636 1.00 47.03 90 SER A C 1
ATOM 703 O O . SER A 1 90 ? 7.630 -2.268 -31.494 1.00 47.03 90 SER A O 1
ATOM 705 N N . MET A 1 91 ? 9.240 -3.291 -30.309 1.00 48.06 91 MET A N 1
ATOM 706 C CA . MET A 1 91 ? 9.047 -4.649 -30.795 1.00 48.06 91 MET A CA 1
ATOM 707 C C . MET A 1 91 ? 8.635 -5.531 -29.612 1.00 48.06 91 MET A C 1
ATOM 709 O O . MET A 1 91 ? 9.370 -5.556 -28.623 1.00 48.06 91 MET A O 1
ATOM 713 N N . PRO A 1 92 ? 7.510 -6.265 -29.681 1.00 52.66 92 PRO A N 1
ATOM 714 C CA . PRO A 1 92 ? 7.160 -7.220 -28.639 1.00 52.66 92 PRO A CA 1
ATOM 715 C C . PRO A 1 92 ? 8.307 -8.223 -28.490 1.00 52.66 92 PRO A C 1
ATOM 717 O O . PRO A 1 92 ? 8.651 -8.930 -29.440 1.00 52.66 92 PRO A O 1
ATOM 720 N N . SER A 1 93 ? 8.933 -8.250 -27.309 1.00 53.16 93 SER A N 1
ATOM 721 C CA . SER A 1 93 ? 9.939 -9.262 -26.995 1.00 53.16 93 SER A CA 1
ATOM 722 C C . SER A 1 93 ? 9.326 -10.649 -27.238 1.00 53.16 93 SER A C 1
ATOM 724 O O . SER A 1 93 ? 8.213 -10.902 -26.769 1.00 53.16 93 SER A O 1
ATOM 726 N N . PRO A 1 94 ? 10.029 -11.579 -27.913 1.00 51.53 94 PRO A N 1
ATOM 727 C CA . PRO A 1 94 ? 9.546 -12.945 -28.132 1.00 51.53 94 PRO A CA 1
ATOM 728 C C . PRO A 1 94 ? 9.250 -13.702 -26.830 1.00 51.53 94 PRO A C 1
ATOM 730 O O . PRO A 1 94 ? 8.616 -14.756 -26.854 1.00 51.53 94 PRO A O 1
ATOM 733 N N . ARG A 1 95 ? 9.747 -13.196 -25.694 1.00 55.47 95 ARG A N 1
ATOM 734 C CA . ARG A 1 95 ? 9.468 -13.705 -24.354 1.00 55.47 95 ARG A CA 1
ATOM 735 C C . ARG A 1 95 ? 9.090 -12.528 -23.456 1.00 55.47 95 ARG A C 1
ATOM 737 O O . ARG A 1 95 ? 9.955 -11.685 -23.203 1.00 55.47 95 ARG A O 1
ATOM 744 N N . PRO A 1 96 ? 7.840 -12.438 -22.977 1.00 59.06 96 PRO A N 1
ATOM 745 C CA . PRO A 1 96 ? 7.518 -11.477 -21.938 1.00 59.06 96 PRO A CA 1
ATOM 746 C C . PRO A 1 96 ? 8.325 -11.837 -20.683 1.00 59.06 96 PRO A C 1
ATOM 748 O O . PRO A 1 96 ? 8.363 -13.001 -20.284 1.00 59.06 96 PRO A O 1
ATOM 751 N N . GLU A 1 97 ? 8.990 -10.850 -20.078 1.00 64.25 97 GLU A N 1
ATOM 752 C CA . GLU A 1 97 ? 9.794 -11.035 -18.855 1.00 64.25 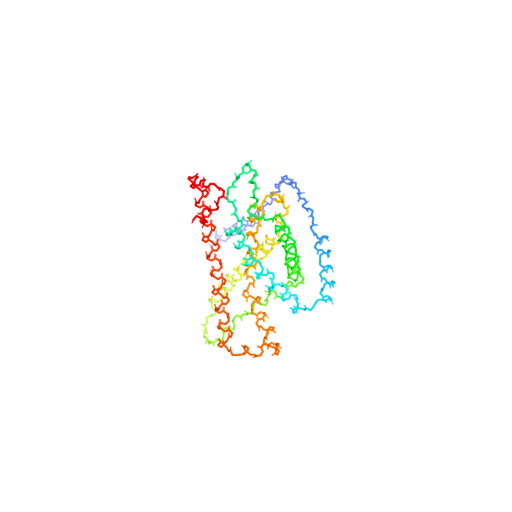97 GLU A CA 1
ATOM 753 C C . GLU A 1 97 ? 8.952 -11.605 -17.701 1.00 64.25 97 GLU A C 1
ATOM 755 O O . GLU A 1 97 ? 9.458 -12.350 -16.865 1.00 64.25 97 GLU A O 1
ATOM 760 N N . PHE A 1 98 ? 7.643 -11.323 -17.710 1.00 67.94 98 PHE A N 1
ATOM 761 C CA . PHE A 1 98 ? 6.670 -11.859 -16.765 1.00 67.94 98 PHE A CA 1
ATOM 762 C C . PHE A 1 98 ? 5.472 -12.487 -17.490 1.00 67.94 98 PHE A C 1
ATOM 764 O O . PHE A 1 98 ? 4.925 -11.870 -18.407 1.00 67.94 98 PHE A O 1
ATOM 771 N N . PRO A 1 99 ? 5.002 -13.678 -17.070 1.00 76.56 99 PRO A N 1
ATOM 772 C CA . PRO A 1 99 ? 3.794 -14.275 -17.629 1.00 76.56 99 PRO A CA 1
ATOM 773 C C . PRO A 1 99 ? 2.574 -13.368 -17.416 1.00 76.56 99 PRO A C 1
ATOM 775 O O . PRO A 1 99 ? 2.346 -12.888 -16.305 1.00 76.56 99 PRO A O 1
ATOM 778 N N . GLU A 1 100 ? 1.733 -13.200 -18.440 1.00 75.06 100 GLU A N 1
ATOM 779 C CA . GLU A 1 100 ? 0.511 -12.376 -18.367 1.00 75.06 100 GLU A CA 1
ATOM 780 C C . GLU A 1 100 ? -0.405 -12.778 -17.200 1.00 75.06 100 GLU A C 1
ATOM 782 O O . GLU A 1 100 ? -0.994 -11.932 -16.530 1.00 75.06 100 GLU A O 1
ATOM 787 N N . VAL A 1 101 ? -0.464 -14.077 -16.892 1.00 82.19 101 VAL A N 1
ATOM 788 C CA . VAL A 1 101 ? -1.230 -14.624 -15.763 1.00 82.19 101 VAL A CA 1
ATOM 789 C C . VAL A 1 101 ? -0.812 -13.989 -14.433 1.00 82.19 101 VAL A C 1
ATOM 791 O O . VAL A 1 101 ? -1.671 -13.663 -13.617 1.00 82.19 101 VAL A O 1
ATOM 794 N N . VAL A 1 102 ? 0.488 -13.762 -14.217 1.00 83.44 102 VAL A N 1
ATOM 795 C CA . VAL A 1 102 ? 0.994 -13.129 -12.988 1.00 83.44 102 VAL A CA 1
ATOM 796 C C . VAL A 1 102 ? 0.488 -11.693 -12.891 1.00 83.44 102 VAL A C 1
ATOM 798 O O . VAL A 1 102 ? 0.040 -11.276 -11.826 1.00 83.44 102 VAL A O 1
ATOM 801 N N . MET A 1 103 ? 0.475 -10.956 -14.003 1.00 78.38 103 MET A N 1
ATOM 802 C CA . MET A 1 103 ? -0.035 -9.583 -14.043 1.00 78.38 103 MET A CA 1
ATOM 803 C C . MET A 1 103 ? -1.529 -9.512 -13.712 1.00 78.38 103 MET A C 1
ATOM 805 O O . MET A 1 103 ? -1.938 -8.659 -12.924 1.00 78.38 103 MET A O 1
ATOM 809 N N . TYR A 1 104 ? -2.343 -10.428 -14.246 1.00 82.62 104 TYR A N 1
ATOM 810 C CA . TYR A 1 104 ? -3.774 -10.483 -13.932 1.00 82.62 104 TYR A CA 1
ATOM 811 C C . TYR A 1 104 ? -4.051 -10.903 -12.485 1.00 82.62 104 TYR A C 1
ATOM 813 O O . TYR A 1 104 ? -4.934 -10.332 -11.846 1.00 82.62 104 TYR A O 1
ATOM 821 N N . LEU A 1 105 ? -3.286 -11.853 -11.939 1.00 88.94 105 LEU A N 1
ATOM 822 C CA . LEU A 1 105 ? -3.396 -12.247 -10.530 1.00 88.94 105 LEU A CA 1
ATOM 823 C C . LEU A 1 105 ? -3.044 -11.088 -9.596 1.00 88.94 105 LEU A C 1
ATOM 825 O O . LEU A 1 105 ? -3.773 -10.815 -8.642 1.00 88.94 105 LEU A O 1
ATOM 829 N N . LEU A 1 106 ? -1.958 -10.376 -9.895 1.00 87.44 106 LEU A N 1
ATOM 830 C CA . LEU A 1 106 ? -1.555 -9.186 -9.159 1.00 87.44 106 LEU A CA 1
ATOM 831 C C . LEU A 1 106 ? -2.634 -8.102 -9.234 1.00 87.44 106 LEU A C 1
ATOM 833 O O . LEU A 1 106 ? -3.009 -7.567 -8.196 1.00 87.44 106 LEU A O 1
ATOM 837 N N . LEU A 1 107 ? -3.203 -7.848 -10.416 1.00 85.56 107 LEU A N 1
ATOM 838 C CA . LEU A 1 107 ? -4.312 -6.908 -10.588 1.00 85.56 107 LEU A CA 1
ATOM 839 C C . LEU A 1 107 ? -5.558 -7.312 -9.781 1.00 85.56 107 LEU A C 1
ATOM 841 O O . LEU A 1 107 ? -6.204 -6.456 -9.180 1.00 85.56 107 LEU A O 1
ATOM 845 N N . ALA A 1 108 ? -5.898 -8.600 -9.735 1.00 89.00 108 ALA A N 1
ATOM 846 C CA . ALA A 1 108 ? -7.030 -9.085 -8.949 1.00 89.00 108 ALA A CA 1
ATOM 847 C C . ALA A 1 108 ? -6.809 -8.873 -7.441 1.00 89.00 108 ALA A C 1
ATOM 849 O O . ALA A 1 108 ? -7.697 -8.366 -6.751 1.00 89.00 108 ALA A O 1
ATOM 850 N N . LEU A 1 109 ? -5.611 -9.196 -6.937 1.00 91.69 109 LEU A N 1
ATOM 851 C CA . LEU A 1 109 ? -5.223 -8.915 -5.551 1.00 91.69 109 LEU A CA 1
ATOM 852 C C . LEU A 1 109 ? -5.264 -7.418 -5.255 1.00 91.69 109 LEU A C 1
ATOM 854 O O . LE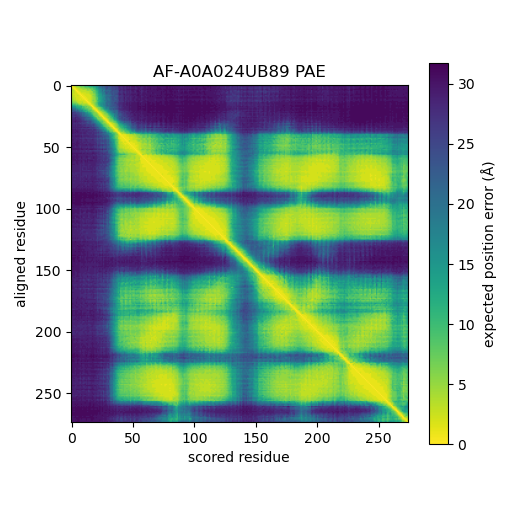U A 1 109 ? -5.729 -6.996 -4.202 1.00 91.69 109 LEU A O 1
ATOM 858 N N . ASP A 1 110 ? -4.828 -6.604 -6.203 1.00 89.81 110 ASP A N 1
ATOM 859 C CA . ASP A 1 110 ? -4.837 -5.160 -6.067 1.00 89.81 110 ASP A CA 1
ATOM 860 C C . ASP A 1 110 ? -6.243 -4.588 -5.912 1.00 89.81 110 ASP A C 1
ATOM 862 O O . ASP A 1 110 ? -6.466 -3.778 -5.019 1.00 89.81 110 ASP A O 1
ATOM 866 N N . ILE A 1 111 ? -7.195 -5.046 -6.728 1.00 89.31 111 ILE A N 1
ATOM 867 C CA . ILE A 1 111 ? -8.603 -4.650 -6.611 1.00 89.31 111 ILE A CA 1
ATOM 868 C C . ILE A 1 111 ? -9.156 -5.060 -5.241 1.00 89.31 111 ILE A C 1
ATOM 870 O O . ILE A 1 111 ? -9.852 -4.276 -4.593 1.00 89.31 111 ILE A O 1
ATOM 874 N N . LEU A 1 112 ? -8.823 -6.268 -4.775 1.00 91.69 112 LEU A N 1
ATOM 875 C CA . LEU A 1 112 ? -9.231 -6.757 -3.459 1.00 91.69 112 LEU A CA 1
ATOM 876 C C . LEU A 1 112 ? -8.688 -5.867 -2.330 1.00 91.69 112 LEU A C 1
ATOM 878 O O . LEU A 1 112 ? -9.440 -5.465 -1.440 1.00 91.69 112 LEU A O 1
ATOM 882 N N . PHE A 1 113 ? -7.399 -5.533 -2.367 1.00 91.69 113 PHE A N 1
ATOM 883 C CA . PHE A 1 113 ? -6.776 -4.694 -1.347 1.00 91.69 113 PHE A CA 1
ATOM 884 C C . PHE A 1 113 ? -7.229 -3.236 -1.429 1.00 91.69 113 PHE A C 1
ATOM 886 O O . PHE A 1 113 ? -7.441 -2.630 -0.382 1.00 91.69 113 PHE A O 1
ATOM 893 N N . ASP A 1 114 ? -7.469 -2.690 -2.622 1.00 89.19 114 ASP A N 1
ATOM 894 C CA . ASP A 1 114 ? -8.052 -1.357 -2.797 1.00 89.19 114 ASP A CA 1
ATOM 895 C C . ASP A 1 114 ? -9.477 -1.290 -2.219 1.00 89.19 114 ASP A C 1
ATOM 897 O O . ASP A 1 114 ? -9.843 -0.286 -1.605 1.00 89.19 114 ASP A O 1
ATOM 901 N N . LEU A 1 115 ? -10.264 -2.369 -2.332 1.00 88.75 115 LEU A N 1
ATOM 902 C CA . LEU A 1 115 ? -11.591 -2.466 -1.719 1.00 88.75 115 LEU A CA 1
ATOM 903 C C . LEU A 1 115 ? -11.515 -2.472 -0.185 1.00 88.75 115 LEU A C 1
ATOM 905 O O . LEU A 1 115 ? -12.264 -1.743 0.467 1.00 88.75 115 LEU A O 1
ATOM 909 N N . ILE A 1 116 ? -10.586 -3.235 0.399 1.00 89.94 116 ILE A N 1
ATOM 910 C CA . ILE A 1 116 ? -10.316 -3.199 1.848 1.00 89.94 116 ILE A CA 1
ATOM 911 C C . ILE A 1 116 ? -9.934 -1.776 2.276 1.00 89.94 116 ILE A C 1
ATOM 913 O O . ILE A 1 116 ? -10.442 -1.242 3.264 1.00 89.94 116 ILE A O 1
ATOM 917 N N . ALA A 1 117 ? -9.073 -1.134 1.492 1.00 87.56 117 ALA A N 1
ATOM 918 C CA . ALA A 1 117 ? -8.578 0.203 1.760 1.00 87.56 117 ALA A CA 1
ATOM 919 C C . ALA A 1 117 ? -9.678 1.279 1.615 1.00 87.56 117 ALA A C 1
ATOM 921 O O . ALA A 1 117 ? -9.624 2.310 2.290 1.00 87.56 117 ALA A O 1
ATOM 922 N N . LEU A 1 118 ? -10.675 1.050 0.753 1.00 87.25 118 LEU A N 1
ATOM 923 C CA . LEU A 1 118 ? -11.887 1.863 0.633 1.00 87.25 118 LEU A CA 1
ATOM 924 C C . LEU A 1 118 ? -12.788 1.707 1.861 1.00 87.25 118 LEU A C 1
ATOM 926 O O . LEU A 1 118 ? -13.246 2.707 2.409 1.00 87.25 118 LEU A O 1
ATOM 930 N N . VAL A 1 119 ? -13.005 0.477 2.331 1.00 85.62 119 VAL A N 1
ATOM 931 C CA . VAL A 1 119 ? -13.774 0.205 3.557 1.00 85.62 119 VAL A CA 1
ATOM 932 C C . VAL A 1 119 ? -13.150 0.911 4.766 1.00 85.62 119 VAL A C 1
ATOM 934 O O . VAL A 1 119 ? -13.864 1.553 5.538 1.00 85.62 119 VAL A O 1
ATOM 937 N N . ALA A 1 120 ? -11.822 0.863 4.903 1.00 83.50 120 ALA A N 1
ATOM 938 C CA . ALA A 1 120 ? -11.101 1.565 5.966 1.00 83.50 120 ALA A CA 1
ATOM 939 C C . ALA A 1 120 ? -11.278 3.095 5.889 1.00 83.50 120 ALA A C 1
ATOM 941 O O . ALA A 1 120 ? -11.531 3.749 6.902 1.00 83.50 120 ALA A O 1
ATOM 942 N N . ALA A 1 121 ? -11.225 3.676 4.688 1.00 8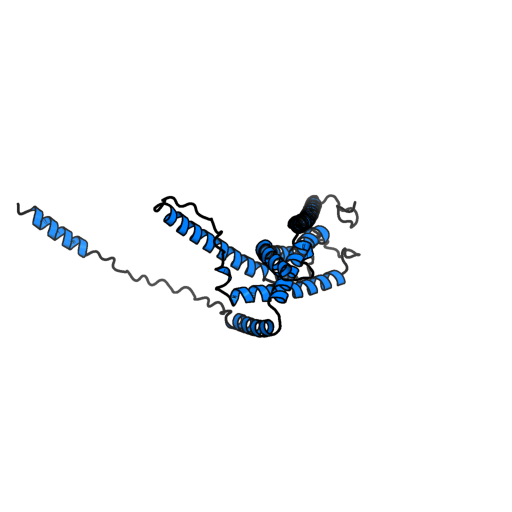1.62 121 ALA A N 1
ATOM 943 C CA . ALA A 1 121 ? -11.455 5.109 4.497 1.00 81.62 121 ALA A CA 1
ATOM 944 C C . ALA A 1 121 ? -12.905 5.528 4.812 1.00 81.62 121 ALA A C 1
ATOM 946 O O . ALA A 1 121 ? -13.143 6.581 5.411 1.00 81.62 121 ALA A O 1
ATOM 947 N N . LEU A 1 122 ? -13.889 4.691 4.464 1.00 81.12 122 LEU A N 1
ATOM 948 C CA . LEU A 1 122 ? -15.301 4.937 4.777 1.00 81.12 122 LEU A CA 1
ATOM 949 C C . LEU A 1 122 ? -15.568 4.943 6.287 1.00 81.12 122 LEU A C 1
ATOM 951 O O . LEU A 1 122 ? -16.356 5.766 6.758 1.00 81.12 122 LEU A O 1
ATOM 955 N N . ARG A 1 123 ? -14.864 4.105 7.060 1.00 78.38 123 ARG A N 1
ATOM 956 C CA . ARG A 1 123 ? -14.922 4.120 8.532 1.00 78.38 123 ARG A CA 1
ATOM 957 C C . ARG A 1 123 ? -14.558 5.493 9.099 1.00 78.38 123 ARG A C 1
ATOM 959 O O . ARG A 1 123 ? -15.278 6.020 9.949 1.00 78.38 123 ARG A O 1
ATOM 966 N N . ILE A 1 124 ? -13.479 6.094 8.596 1.00 71.50 124 ILE A N 1
ATOM 967 C CA . ILE A 1 124 ? -13.000 7.419 9.023 1.00 71.50 124 ILE A CA 1
ATOM 968 C C . ILE A 1 124 ? -14.016 8.505 8.661 1.00 71.50 124 ILE A C 1
ATOM 970 O O . ILE A 1 124 ? -14.267 9.417 9.449 1.00 71.50 124 ILE A O 1
ATOM 974 N N . LEU A 1 125 ? -14.656 8.378 7.496 1.00 69.25 125 LEU A N 1
ATOM 975 C CA . LEU A 1 125 ? -15.706 9.296 7.062 1.00 69.25 125 LEU A CA 1
ATOM 976 C C . LEU A 1 125 ? -16.964 9.211 7.947 1.00 69.25 125 LEU A C 1
ATOM 978 O O . LEU A 1 125 ? -17.590 10.237 8.213 1.00 69.25 125 LEU A O 1
ATOM 982 N N . LYS A 1 126 ? -17.319 8.006 8.422 1.00 69.44 126 LYS A N 1
ATOM 983 C CA . LYS A 1 126 ? -18.475 7.757 9.304 1.00 69.44 126 LYS A CA 1
ATOM 984 C C . LYS A 1 126 ? -18.220 8.155 10.760 1.00 69.44 126 LYS A C 1
ATOM 986 O O . LYS A 1 126 ? -19.153 8.563 11.445 1.00 69.44 126 LYS A O 1
ATOM 991 N N . THR A 1 127 ? -16.973 8.093 11.229 1.00 62.06 127 THR A N 1
ATOM 992 C CA . THR A 1 127 ? -16.573 8.530 12.580 1.00 62.06 127 THR A CA 1
ATOM 993 C C . THR A 1 127 ? -15.716 9.802 12.541 1.00 62.06 127 THR A C 1
ATOM 995 O O . THR A 1 127 ? -14.541 9.779 12.908 1.00 62.06 127 THR A O 1
ATOM 998 N N . PRO A 1 128 ? -16.297 10.972 12.197 1.00 53.22 128 PRO A N 1
ATOM 999 C CA . PRO A 1 128 ? -15.573 12.248 12.195 1.00 53.22 128 PRO A CA 1
ATOM 1000 C C . PRO A 1 128 ? -15.072 12.674 13.592 1.00 53.22 128 PRO A C 1
ATOM 1002 O O . PRO A 1 128 ? -14.330 13.652 13.705 1.00 53.22 128 PRO A O 1
ATOM 1005 N N . GLY A 1 129 ? -15.477 11.955 14.650 1.00 46.50 129 GLY A N 1
ATOM 1006 C CA . GLY A 1 129 ? -15.084 12.177 16.041 1.00 46.50 129 GLY A CA 1
ATOM 1007 C C . GLY A 1 129 ? -13.888 11.356 16.547 1.00 46.50 129 GLY A C 1
ATOM 1008 O O . GLY A 1 129 ? -13.256 11.790 17.503 1.00 46.50 129 GLY A O 1
ATOM 1009 N N . ALA A 1 130 ? -13.544 10.216 15.932 1.00 42.72 130 ALA A N 1
ATOM 1010 C CA . ALA A 1 130 ? -12.567 9.274 16.506 1.00 42.72 130 ALA A CA 1
ATOM 1011 C C . ALA A 1 130 ? -11.101 9.693 16.286 1.00 42.72 130 ALA A C 1
ATOM 1013 O O . ALA A 1 130 ? -10.260 9.488 17.154 1.00 42.72 130 ALA A O 1
ATOM 1014 N N . VAL A 1 131 ? -10.803 10.383 15.181 1.00 46.09 131 VAL A N 1
ATOM 1015 C CA . VAL A 1 131 ? -9.460 10.937 14.900 1.00 46.09 131 VAL A CA 1
ATOM 1016 C C . VAL A 1 131 ? -9.145 12.164 15.780 1.00 46.09 131 VAL A C 1
ATOM 1018 O O . VAL A 1 131 ? -8.009 12.625 15.837 1.00 46.09 131 VAL A O 1
ATOM 1021 N N . ASN A 1 132 ? -10.132 12.688 16.522 1.00 37.38 132 ASN A N 1
ATOM 1022 C CA . ASN A 1 132 ? -9.895 13.725 17.533 1.00 37.38 132 ASN A CA 1
ATOM 1023 C C . ASN A 1 132 ? -9.295 13.157 18.830 1.00 37.38 132 ASN A C 1
ATOM 1025 O O . ASN A 1 132 ? -8.874 13.936 19.680 1.00 37.38 132 ASN A O 1
ATOM 1029 N N . ALA A 1 133 ? -9.196 11.831 18.972 1.00 34.00 133 ALA A N 1
ATOM 1030 C CA . ALA A 1 133 ? -8.390 11.198 20.007 1.00 34.00 133 ALA A CA 1
ATOM 1031 C C . ALA A 1 133 ? -6.916 11.137 19.569 1.00 34.00 133 ALA A C 1
ATOM 1033 O O . ALA A 1 133 ? -6.276 10.088 19.592 1.00 34.00 133 ALA A O 1
ATOM 1034 N N . VAL A 1 134 ? -6.347 12.288 19.192 1.00 40.00 134 VAL A N 1
ATOM 1035 C CA . VAL A 1 134 ? -4.931 12.506 19.485 1.00 40.00 134 VAL A CA 1
ATOM 1036 C C . VAL A 1 134 ? -4.879 12.468 21.001 1.00 40.00 134 VAL A C 1
ATOM 1038 O O . VAL A 1 134 ? -5.270 13.430 21.656 1.00 40.00 134 VAL A O 1
ATOM 1041 N N . VAL A 1 135 ? -4.508 11.308 21.543 1.00 34.47 135 VAL A N 1
ATOM 1042 C CA . VAL A 1 135 ? -4.122 11.166 22.942 1.00 34.47 135 VAL A CA 1
ATOM 1043 C C . VAL A 1 135 ? -3.156 12.322 23.196 1.00 34.47 135 VAL A C 1
ATOM 1045 O O . VAL A 1 135 ? -2.107 12.358 22.541 1.00 34.47 135 VAL A O 1
ATOM 1048 N N . PRO A 1 136 ? -3.508 13.320 24.030 1.00 32.91 136 PRO A N 1
ATOM 1049 C CA . PRO A 1 136 ? -2.502 14.259 24.473 1.00 32.91 136 PRO A CA 1
ATOM 1050 C C . PRO A 1 136 ? -1.425 13.381 25.092 1.00 32.91 136 PRO A C 1
ATOM 1052 O O . PRO A 1 136 ? -1.729 12.555 25.951 1.00 32.91 136 PRO A O 1
ATOM 1055 N N . ILE A 1 137 ? -0.203 13.466 24.561 1.00 36.50 137 ILE A N 1
ATOM 1056 C CA . ILE A 1 137 ? 0.961 12.875 25.211 1.00 36.50 137 ILE A CA 1
ATOM 1057 C C . ILE A 1 137 ? 0.863 13.372 26.644 1.00 36.50 137 ILE A C 1
ATOM 1059 O O . ILE A 1 137 ? 0.907 14.584 26.860 1.00 36.50 137 ILE A O 1
ATOM 1063 N N . ASP A 1 138 ? 0.610 12.449 27.566 1.00 32.12 138 ASP A N 1
ATOM 1064 C CA . ASP A 1 138 ? 0.510 12.722 28.987 1.00 32.12 138 ASP A CA 1
ATOM 1065 C C . ASP A 1 138 ? 1.910 13.151 29.426 1.00 32.12 138 ASP A C 1
ATOM 1067 O O . ASP A 1 138 ? 2.768 12.347 29.789 1.00 32.12 138 ASP A O 1
ATOM 1071 N N . GLN A 1 139 ? 2.202 14.436 29.224 1.00 36.75 139 GLN A N 1
ATOM 1072 C CA . GLN A 1 139 ? 3.314 15.112 29.850 1.00 36.75 139 GLN A CA 1
ATOM 1073 C C . GLN A 1 139 ? 2.903 15.244 31.305 1.00 36.75 139 GLN A C 1
ATOM 1075 O O . GLN A 1 139 ? 2.339 16.257 31.711 1.00 36.75 139 GLN A O 1
ATOM 1080 N N . SER A 1 140 ? 3.165 14.179 32.062 1.00 35.28 140 SER A N 1
ATOM 1081 C CA . SER A 1 140 ? 3.256 14.218 33.512 1.00 35.28 140 SER A CA 1
ATOM 1082 C C . SER A 1 140 ? 3.961 15.517 33.908 1.00 35.28 140 SER A C 1
ATOM 1084 O O . SER A 1 140 ? 5.136 15.711 33.576 1.00 35.28 140 SER A O 1
ATOM 1086 N N . GLU A 1 141 ? 3.211 16.427 34.527 1.00 31.91 141 GLU A N 1
ATOM 1087 C CA . GLU A 1 141 ? 3.697 17.737 34.946 1.00 31.91 141 GLU A CA 1
ATOM 1088 C C . GLU A 1 141 ? 4.960 17.610 35.814 1.00 31.91 141 GLU A C 1
ATOM 1090 O O . GLU A 1 141 ? 5.125 16.656 36.580 1.00 31.91 141 GLU A O 1
ATOM 1095 N N . PRO A 1 142 ? 5.796 18.655 35.815 1.00 39.72 142 PRO A N 1
ATOM 1096 C CA . PRO A 1 142 ? 5.833 19.397 37.061 1.00 39.72 142 PRO A CA 1
ATOM 1097 C C . PRO A 1 142 ? 5.406 20.847 36.844 1.00 39.72 142 PRO A C 1
ATOM 1099 O O . PRO A 1 142 ? 5.968 21.589 36.040 1.00 39.72 142 PRO A O 1
ATOM 1102 N N . SER A 1 143 ? 4.392 21.225 37.620 1.00 45.25 143 SER A N 1
ATOM 1103 C CA . SER A 1 143 ? 3.984 22.584 37.951 1.00 45.25 143 SER A CA 1
ATOM 1104 C C . SER A 1 143 ? 5.180 23.533 38.039 1.00 45.25 143 SER A C 1
ATOM 1106 O O . SER A 1 143 ? 5.958 23.401 38.972 1.00 45.25 143 SER A O 1
ATOM 1108 N N . PHE A 1 144 ? 5.267 24.530 37.152 1.00 38.09 144 PHE A N 1
ATOM 1109 C CA . PHE A 1 144 ? 5.731 25.883 37.490 1.00 38.09 144 PHE A CA 1
ATOM 1110 C C . PHE A 1 144 ? 5.308 26.898 36.406 1.00 38.09 144 PHE A C 1
ATOM 1112 O O . PHE A 1 144 ? 5.800 26.902 35.284 1.00 38.09 144 PHE A O 1
ATOM 1119 N N . SER A 1 145 ? 4.366 27.768 36.782 1.00 50.00 145 SER A N 1
ATOM 1120 C CA . SER A 1 145 ? 4.145 29.152 36.324 1.00 50.00 145 SER A CA 1
ATOM 1121 C C . SER A 1 145 ? 4.757 29.603 34.977 1.00 50.00 145 SER A C 1
ATOM 1123 O O . SER A 1 145 ? 5.812 30.231 34.960 1.00 50.00 145 SER A O 1
ATOM 1125 N N . VAL A 1 146 ? 4.036 29.435 33.856 1.00 46.66 146 VAL A N 1
ATOM 1126 C CA . VAL A 1 146 ? 4.256 30.219 32.614 1.00 46.66 146 VAL A CA 1
ATOM 1127 C C . VAL A 1 146 ? 2.913 30.494 31.915 1.00 46.66 146 VAL A C 1
ATOM 1129 O O . VAL A 1 146 ? 2.511 29.815 30.974 1.00 46.66 146 VAL A O 1
ATOM 1132 N N . LYS A 1 147 ? 2.173 31.508 32.383 1.00 44.41 147 LYS A N 1
ATOM 1133 C CA . LYS A 1 147 ? 0.795 31.795 31.925 1.00 44.41 147 LYS A CA 1
ATOM 1134 C C . LYS A 1 147 ? 0.695 32.638 30.636 1.00 44.41 147 LYS A C 1
ATOM 1136 O O . LYS A 1 147 ? -0.400 32.797 30.111 1.00 44.41 147 LYS A O 1
ATOM 1141 N N . ALA A 1 148 ? 1.801 33.156 30.089 1.00 47.72 148 ALA A N 1
ATOM 1142 C CA . ALA A 1 148 ? 1.771 34.054 28.919 1.00 47.72 148 ALA A CA 1
ATOM 1143 C C . ALA A 1 148 ? 2.274 33.422 27.602 1.00 47.72 148 ALA A C 1
ATOM 1145 O O . ALA A 1 148 ? 1.847 33.829 26.524 1.00 47.72 148 ALA A O 1
ATOM 1146 N N . THR A 1 149 ? 3.128 32.396 27.661 1.00 46.50 149 THR A N 1
ATOM 1147 C CA . THR A 1 149 ? 3.750 31.790 26.462 1.00 46.50 149 THR A CA 1
ATOM 1148 C C . THR A 1 149 ? 2.933 30.623 25.881 1.00 46.50 149 THR A C 1
ATOM 1150 O O . THR A 1 149 ? 3.104 30.254 24.721 1.00 46.50 149 THR A O 1
ATOM 1153 N N . HIS A 1 150 ? 1.982 30.074 26.647 1.00 48.09 150 HIS A N 1
ATOM 1154 C CA . HIS A 1 150 ? 1.154 28.931 26.233 1.00 48.09 150 HIS A CA 1
ATOM 1155 C C . HIS A 1 150 ? 0.092 29.263 25.171 1.00 48.09 150 HIS A C 1
ATOM 1157 O O . HIS A 1 150 ? -0.234 28.404 24.355 1.00 48.09 150 HIS A O 1
ATOM 1163 N N . HIS A 1 151 ? -0.425 30.497 25.128 1.00 48.38 151 HIS A N 1
ATOM 1164 C CA . HIS A 1 151 ? -1.489 30.865 24.181 1.00 48.38 151 HIS A CA 1
ATOM 1165 C C . HIS A 1 151 ? -0.982 30.974 22.732 1.00 48.38 151 HIS A C 1
ATOM 1167 O O . HIS A 1 151 ? -1.708 30.696 21.781 1.00 48.38 151 HIS A O 1
ATOM 1173 N N . ARG A 1 152 ? 0.284 31.357 22.536 1.00 49.47 152 ARG A N 1
ATOM 1174 C CA . ARG A 1 152 ? 0.871 31.489 21.193 1.00 49.47 152 ARG A CA 1
ATOM 1175 C C . ARG A 1 152 ? 1.299 30.130 20.626 1.00 49.47 152 ARG A C 1
ATOM 1177 O O . ARG A 1 152 ? 1.151 29.885 19.431 1.00 49.47 152 ARG A O 1
ATOM 1184 N N . ASN A 1 153 ? 1.749 29.227 21.501 1.00 57.47 153 ASN A N 1
ATOM 1185 C CA . ASN A 1 153 ? 2.057 27.844 21.136 1.00 57.47 153 ASN A CA 1
ATOM 1186 C C . ASN A 1 153 ? 0.798 27.020 20.844 1.00 57.47 153 ASN A C 1
ATOM 1188 O O . ASN A 1 153 ? 0.834 26.187 19.941 1.00 57.47 153 ASN A O 1
ATOM 1192 N N . SER A 1 154 ? -0.325 27.277 21.525 1.00 65.06 154 SER A N 1
ATOM 1193 C CA . SER A 1 154 ? -1.574 26.552 21.269 1.00 65.06 154 SER A CA 1
ATOM 1194 C C . SER A 1 154 ? -2.189 26.898 19.910 1.00 65.06 154 SER A C 1
ATOM 1196 O O . SER A 1 154 ? -2.634 25.993 19.210 1.00 65.06 154 SER A O 1
ATOM 1198 N N . GLU A 1 155 ? -2.156 28.161 19.475 1.00 66.56 155 GLU A N 1
ATOM 1199 C CA . GLU A 1 155 ? -2.659 28.555 18.149 1.00 66.56 155 GLU A CA 1
ATOM 1200 C C . GLU A 1 155 ? -1.791 28.011 17.006 1.00 66.56 155 GLU A C 1
ATOM 1202 O O . GLU A 1 155 ? -2.316 27.499 16.011 1.00 66.56 155 GLU A O 1
ATOM 1207 N N . PHE A 1 156 ? -0.463 28.050 17.159 1.00 72.38 156 PHE A N 1
ATOM 1208 C CA . PHE A 1 156 ? 0.463 27.472 16.185 1.00 72.38 156 PHE A CA 1
ATOM 1209 C C . PHE A 1 156 ? 0.343 25.941 16.123 1.00 72.38 156 PHE A C 1
ATOM 1211 O O . PHE A 1 156 ? 0.201 25.393 15.029 1.00 72.38 156 PHE A O 1
ATOM 1218 N N . GLN A 1 157 ? 0.287 25.248 17.269 1.00 68.75 157 GLN A N 1
ATOM 1219 C CA . GLN A 1 157 ? 0.009 23.806 17.311 1.00 68.75 157 GLN A CA 1
ATOM 1220 C C . GLN A 1 157 ? -1.336 23.473 16.671 1.00 68.75 157 GLN A C 1
ATOM 1222 O O . GLN A 1 157 ? -1.419 22.538 15.882 1.00 68.75 157 GLN A O 1
ATOM 1227 N N . GLN A 1 158 ? -2.390 24.239 16.951 1.00 72.31 158 GLN A N 1
ATOM 1228 C CA . GLN A 1 158 ? -3.697 24.015 16.336 1.00 72.31 158 GLN A CA 1
ATOM 1229 C C . GLN A 1 158 ? -3.668 24.225 14.818 1.00 72.31 158 GLN A C 1
ATOM 1231 O O . GLN A 1 158 ? -4.333 23.486 14.091 1.00 72.31 158 GLN A O 1
ATOM 1236 N N . SER A 1 159 ? -2.904 25.201 14.320 1.00 71.69 159 SER A N 1
ATOM 1237 C CA . SER A 1 159 ? -2.719 25.420 12.881 1.00 71.69 159 SER A CA 1
ATOM 1238 C C . SER A 1 159 ? -1.951 24.268 12.223 1.00 71.69 159 SER A C 1
ATOM 1240 O O . SER A 1 159 ? -2.381 23.751 11.190 1.00 71.69 159 SER A O 1
ATOM 1242 N N . LEU A 1 160 ? -0.881 23.783 12.865 1.00 75.69 160 LEU A N 1
ATOM 1243 C CA . LEU A 1 160 ? -0.122 22.618 12.405 1.00 75.69 160 LEU A CA 1
ATOM 1244 C C . LEU A 1 160 ? -0.968 21.343 12.396 1.00 75.69 160 LEU A C 1
ATOM 1246 O O . LEU A 1 160 ? -0.966 20.619 11.404 1.00 75.69 160 LEU A O 1
ATOM 1250 N N . LEU A 1 161 ? -1.751 21.093 13.447 1.00 74.25 161 LEU A N 1
ATOM 1251 C CA . LEU A 1 161 ? -2.657 19.944 13.526 1.00 74.25 161 LEU A CA 1
ATOM 1252 C C . LEU A 1 161 ? -3.733 19.999 12.434 1.00 74.25 161 LEU A C 1
ATOM 1254 O O . LEU A 1 161 ? -4.022 18.989 11.793 1.00 74.25 161 LEU A O 1
ATOM 1258 N N . LYS A 1 162 ? -4.290 21.185 12.157 1.00 74.62 162 LYS A N 1
ATOM 1259 C CA . LYS A 1 162 ? -5.215 21.393 11.030 1.00 74.62 162 LYS A CA 1
ATOM 1260 C C . LYS A 1 162 ? -4.532 21.129 9.682 1.00 74.62 162 LYS A C 1
ATOM 1262 O O . LYS A 1 162 ? -5.162 20.551 8.797 1.00 74.62 162 LYS A O 1
ATOM 1267 N N . GLY A 1 163 ? -3.269 21.529 9.527 1.00 72.44 163 GLY A N 1
ATOM 1268 C CA . GLY A 1 163 ? -2.451 21.268 8.339 1.00 72.44 163 GLY A CA 1
ATOM 1269 C C . GLY A 1 163 ? -2.179 19.778 8.121 1.00 72.44 163 GLY A C 1
ATOM 1270 O O . GLY A 1 163 ? -2.490 19.250 7.055 1.00 72.44 163 GLY A O 1
ATOM 1271 N N . LEU A 1 164 ? -1.696 19.083 9.153 1.00 74.31 164 LEU A N 1
ATOM 1272 C CA . LEU A 1 164 ? -1.454 17.636 9.147 1.00 74.31 164 LEU A CA 1
ATOM 1273 C C . LEU A 1 164 ? -2.733 16.852 8.843 1.00 74.31 164 LEU A C 1
ATOM 1275 O O . LEU A 1 164 ? -2.718 15.942 8.020 1.00 74.31 164 LEU A O 1
ATOM 1279 N N . ARG A 1 165 ? -3.866 17.262 9.422 1.00 69.94 165 ARG A N 1
ATOM 1280 C CA . ARG A 1 165 ? -5.175 16.659 9.144 1.00 69.94 165 ARG A CA 1
ATOM 1281 C C . ARG A 1 165 ? -5.591 16.815 7.683 1.00 69.94 165 ARG A C 1
ATOM 1283 O O . ARG A 1 165 ? -6.087 15.869 7.078 1.00 69.94 165 ARG A O 1
ATOM 1290 N N . ARG A 1 166 ? -5.409 18.006 7.100 1.00 74.06 166 ARG A N 1
ATOM 1291 C CA . ARG A 1 166 ? -5.693 18.228 5.672 1.00 74.06 166 ARG A CA 1
ATOM 1292 C C . ARG A 1 166 ? -4.800 17.354 4.800 1.00 74.06 166 ARG A C 1
ATOM 1294 O O . ARG A 1 166 ? -5.305 16.747 3.864 1.00 74.06 166 ARG A O 1
ATOM 1301 N N . TYR A 1 167 ? -3.516 17.257 5.138 1.00 77.56 167 TYR A N 1
ATOM 1302 C CA . TYR A 1 167 ? -2.577 16.394 4.433 1.00 77.56 167 TYR A CA 1
ATOM 1303 C C . TYR A 1 167 ? -2.994 14.920 4.496 1.00 77.56 167 TYR A C 1
ATOM 1305 O O . TYR A 1 167 ? -3.062 14.284 3.454 1.00 77.56 167 TYR A O 1
ATOM 1313 N N . GLN A 1 168 ? -3.358 14.401 5.673 1.00 77.25 168 GLN A N 1
ATOM 1314 C CA . GLN A 1 168 ? -3.837 13.022 5.837 1.00 77.25 168 GLN A CA 1
ATOM 1315 C C . GLN A 1 168 ? -5.066 12.736 4.972 1.00 77.25 168 GLN A C 1
ATOM 1317 O O . GLN A 1 168 ? -5.092 11.748 4.248 1.00 77.25 168 GLN A O 1
ATOM 1322 N N . ILE A 1 169 ? -6.057 13.632 4.986 1.00 74.12 169 ILE A N 1
ATOM 1323 C CA . ILE A 1 169 ? -7.269 13.476 4.174 1.00 74.12 169 ILE A CA 1
ATOM 1324 C C . ILE A 1 169 ? -6.913 13.465 2.682 1.00 74.12 169 ILE A C 1
ATOM 1326 O O . ILE A 1 169 ? -7.348 12.576 1.958 1.00 74.12 169 ILE A O 1
ATOM 1330 N N . ILE A 1 170 ? -6.104 14.421 2.215 1.00 79.81 170 ILE A N 1
ATOM 1331 C CA . ILE A 1 170 ? -5.684 14.490 0.807 1.00 79.81 170 ILE A CA 1
ATOM 1332 C C . ILE A 1 170 ? -4.884 13.242 0.416 1.00 79.81 170 ILE A C 1
ATOM 1334 O O . ILE A 1 170 ? -5.124 12.685 -0.651 1.00 79.81 170 ILE A O 1
ATOM 1338 N N . ALA A 1 171 ? -3.979 12.784 1.280 1.00 78.31 171 ALA A N 1
ATOM 1339 C CA . ALA A 1 171 ? -3.179 11.583 1.082 1.00 78.31 171 ALA A CA 1
ATOM 1340 C C . ALA A 1 171 ? -4.051 10.324 0.980 1.00 78.31 171 ALA A C 1
ATOM 1342 O O . ALA A 1 171 ? -3.811 9.500 0.102 1.00 78.31 171 ALA A O 1
ATOM 1343 N N . GLU A 1 172 ? -5.089 10.191 1.814 1.00 80.06 172 GLU A N 1
ATOM 1344 C CA . GLU A 1 172 ? -6.050 9.089 1.710 1.00 80.06 172 GLU A CA 1
ATOM 1345 C C . GLU A 1 172 ? -6.807 9.120 0.390 1.00 80.06 172 GLU A C 1
ATOM 1347 O O . GLU A 1 172 ? -6.839 8.112 -0.310 1.00 80.06 172 GLU A O 1
ATOM 1352 N N . TRP A 1 173 ? -7.376 10.269 0.016 1.00 79.50 173 TRP A N 1
ATOM 1353 C CA . TRP A 1 173 ? -8.107 10.397 -1.246 1.00 79.50 173 TRP A CA 1
ATOM 1354 C C . TRP A 1 173 ? -7.213 10.134 -2.452 1.00 79.50 173 TRP A C 1
ATOM 1356 O O . TRP A 1 173 ? -7.618 9.417 -3.362 1.00 79.50 173 TRP A O 1
ATOM 1366 N N . LEU A 1 174 ? -5.985 10.654 -2.445 1.00 83.12 174 LEU A N 1
ATOM 1367 C CA . LEU A 1 174 ? -5.024 10.432 -3.519 1.00 83.12 174 LEU A CA 1
ATOM 1368 C C . LEU A 1 174 ? -4.617 8.956 -3.614 1.00 83.12 174 LEU A C 1
ATOM 1370 O O . LEU A 1 174 ? -4.515 8.419 -4.712 1.00 83.12 174 LEU A O 1
ATOM 1374 N N . ALA A 1 175 ? -4.448 8.280 -2.478 1.00 82.12 175 ALA A N 1
ATOM 1375 C CA . ALA A 1 175 ? -4.124 6.858 -2.424 1.00 82.12 175 ALA A CA 1
ATOM 1376 C C . ALA A 1 175 ? -5.334 5.923 -2.631 1.00 82.12 175 ALA A C 1
ATOM 1378 O O . ALA A 1 175 ? -5.167 4.703 -2.690 1.00 82.12 175 ALA A O 1
ATOM 1379 N N . LEU A 1 176 ? -6.556 6.462 -2.675 1.00 82.62 176 LEU A N 1
ATOM 1380 C CA . LEU A 1 176 ? -7.797 5.750 -3.009 1.00 82.62 176 LEU A CA 1
ATOM 1381 C C . LEU A 1 176 ? -8.084 5.744 -4.506 1.00 82.62 176 LEU A C 1
ATOM 1383 O O . LEU A 1 176 ? -8.904 4.944 -4.951 1.00 82.62 176 LEU A O 1
ATOM 1387 N N . LEU A 1 177 ? -7.442 6.620 -5.278 1.00 81.38 177 LEU A N 1
ATOM 1388 C CA . LEU A 1 177 ? -7.689 6.711 -6.708 1.00 81.38 177 LEU A CA 1
ATOM 1389 C C . LEU A 1 177 ? -7.088 5.495 -7.432 1.00 81.38 177 LEU A C 1
ATOM 1391 O O . LEU A 1 177 ? -5.875 5.278 -7.362 1.00 81.38 177 LEU A O 1
ATOM 1395 N N . PRO A 1 178 ? -7.907 4.707 -8.158 1.00 76.06 178 PRO A N 1
ATOM 1396 C CA . PRO A 1 178 ? -7.433 3.554 -8.909 1.00 76.06 178 PRO A CA 1
ATOM 1397 C C . PRO A 1 178 ? -6.830 4.014 -10.245 1.00 76.06 178 PRO A C 1
ATOM 1399 O O . PRO A 1 178 ? -7.371 3.744 -11.317 1.00 76.06 178 PRO A O 1
ATOM 1402 N N . PHE A 1 179 ? -5.707 4.737 -10.185 1.00 76.31 179 PHE A N 1
ATOM 1403 C CA . PHE A 1 179 ? -4.987 5.225 -11.369 1.00 76.31 179 PHE A CA 1
ATOM 1404 C C . PHE A 1 179 ? -4.585 4.086 -12.316 1.00 76.31 179 PHE A C 1
ATOM 1406 O O . PHE A 1 179 ? -4.559 4.264 -13.531 1.00 76.31 179 PHE A O 1
ATOM 1413 N N . ASP A 1 180 ? -4.366 2.893 -11.764 1.00 73.31 180 ASP A N 1
ATOM 1414 C CA . ASP A 1 180 ? -3.983 1.685 -12.497 1.00 73.31 180 ASP A CA 1
ATOM 1415 C C . ASP A 1 180 ? -5.005 1.274 -13.568 1.00 73.31 180 ASP A C 1
ATOM 1417 O O . ASP A 1 180 ? -4.630 0.683 -14.578 1.00 73.31 180 ASP A O 1
ATOM 1421 N N . LEU A 1 181 ? -6.291 1.594 -13.368 1.00 75.94 181 LEU A N 1
ATOM 1422 C CA . LEU A 1 181 ? -7.359 1.244 -14.310 1.00 75.94 181 LEU A CA 1
ATOM 1423 C C . LEU A 1 181 ? -7.333 2.104 -15.579 1.00 75.94 181 LEU A C 1
ATOM 1425 O O . LEU A 1 181 ? -7.860 1.692 -16.608 1.00 75.94 181 LEU A O 1
ATOM 1429 N N . VAL A 1 182 ? -6.723 3.290 -15.519 1.00 77.94 182 VAL A N 1
ATOM 1430 C CA . VAL A 1 182 ? -6.619 4.198 -16.672 1.00 77.94 182 VAL A CA 1
ATOM 1431 C C . VAL A 1 182 ? -5.570 3.700 -17.668 1.00 77.94 182 VAL A C 1
ATOM 1433 O O . VAL A 1 182 ? -5.713 3.912 -18.868 1.00 77.94 182 VAL A O 1
ATOM 1436 N N . PHE A 1 183 ? -4.544 2.999 -17.183 1.00 76.25 183 PHE A N 1
ATOM 1437 C CA . PHE A 1 183 ? -3.395 2.553 -17.975 1.00 76.25 183 PHE A CA 1
ATOM 1438 C C . PHE A 1 183 ? -3.381 1.037 -18.225 1.00 76.25 183 PHE A C 1
ATOM 1440 O O . PHE A 1 183 ? -2.318 0.444 -18.414 1.00 76.25 183 PHE A O 1
ATOM 1447 N N . ILE A 1 184 ? -4.556 0.397 -18.245 1.00 73.12 184 ILE A N 1
ATOM 1448 C CA . ILE A 1 184 ? -4.680 -1.026 -18.588 1.00 73.12 184 ILE A CA 1
ATOM 1449 C C . ILE A 1 184 ? -4.076 -1.257 -19.980 1.00 73.12 184 ILE A C 1
ATOM 1451 O O . ILE A 1 184 ? -4.483 -0.634 -20.957 1.00 73.12 184 ILE A O 1
ATOM 1455 N N . GLY A 1 185 ? -3.095 -2.158 -20.056 1.00 67.88 185 GLY A N 1
ATOM 1456 C CA . GLY A 1 185 ? -2.372 -2.482 -21.291 1.00 67.88 185 GLY A CA 1
ATOM 1457 C C . GLY A 1 185 ? -0.953 -1.915 -21.371 1.00 67.88 185 GLY A C 1
ATOM 1458 O O . GLY A 1 185 ? -0.202 -2.322 -22.251 1.00 67.88 185 GLY A O 1
ATOM 1459 N N . GLN A 1 186 ? -0.545 -1.041 -20.441 1.00 74.81 186 GLN A N 1
ATOM 1460 C CA . GLN A 1 186 ? 0.845 -0.590 -20.315 1.00 74.81 186 GLN A CA 1
ATOM 1461 C C . GLN A 1 186 ? 1.432 -0.994 -18.951 1.00 74.81 186 GLN A C 1
ATOM 1463 O O . GLN A 1 186 ? 1.194 -0.305 -17.955 1.00 74.81 186 GLN A O 1
ATOM 1468 N N . PRO A 1 187 ? 2.228 -2.078 -18.869 1.00 73.31 187 PRO A N 1
ATOM 1469 C CA . PRO A 1 187 ? 2.675 -2.638 -17.590 1.00 73.31 187 PRO A CA 1
ATOM 1470 C C . PRO A 1 187 ? 3.514 -1.651 -16.764 1.00 73.31 187 PRO A C 1
ATOM 1472 O O . PRO A 1 187 ? 3.292 -1.506 -15.564 1.00 73.31 187 PRO A O 1
ATOM 1475 N N . ASN A 1 188 ? 4.407 -0.892 -17.403 1.00 76.75 188 ASN A N 1
ATOM 1476 C CA . ASN A 1 188 ? 5.259 0.083 -16.713 1.00 76.75 188 ASN A CA 1
ATOM 1477 C C . ASN A 1 188 ? 4.464 1.260 -16.132 1.00 76.75 188 ASN A C 1
ATOM 1479 O O . ASN A 1 188 ? 4.684 1.659 -14.989 1.00 76.75 188 ASN A O 1
ATOM 1483 N N . ALA A 1 189 ? 3.499 1.789 -16.890 1.00 78.62 189 ALA A N 1
ATOM 1484 C CA . ALA A 1 189 ? 2.631 2.868 -16.423 1.00 78.62 189 ALA A CA 1
ATOM 1485 C C . ALA A 1 189 ? 1.747 2.407 -15.256 1.00 78.62 189 ALA A C 1
ATOM 1487 O O . ALA A 1 189 ? 1.586 3.143 -14.282 1.00 78.62 189 ALA A O 1
ATOM 1488 N N . MET A 1 190 ? 1.244 1.166 -15.307 1.00 80.06 190 MET A N 1
ATOM 1489 C CA . MET A 1 190 ? 0.506 0.565 -14.195 1.00 80.06 190 MET A CA 1
ATOM 1490 C C . MET A 1 190 ? 1.357 0.469 -12.927 1.00 80.06 190 MET A C 1
ATOM 1492 O O . MET A 1 190 ? 0.840 0.725 -11.850 1.00 80.06 190 MET A O 1
ATOM 1496 N N . ILE A 1 191 ? 2.649 0.139 -13.019 1.00 82.81 191 ILE A N 1
ATOM 1497 C CA . ILE A 1 191 ? 3.537 0.087 -11.844 1.00 82.81 191 ILE A CA 1
ATOM 1498 C C . ILE A 1 191 ? 3.746 1.489 -11.250 1.00 82.81 191 ILE A C 1
ATOM 1500 O O . ILE A 1 191 ? 3.678 1.655 -10.034 1.00 82.81 191 ILE A O 1
ATOM 1504 N N . LEU A 1 192 ? 3.936 2.519 -12.079 1.00 83.62 192 LEU A N 1
ATOM 1505 C CA . LEU A 1 192 ? 4.136 3.895 -11.601 1.00 83.62 192 LEU A CA 1
ATOM 1506 C C . LEU A 1 192 ? 2.873 4.495 -10.962 1.00 83.62 192 LEU A C 1
ATOM 1508 O O . LEU A 1 192 ? 2.962 5.204 -9.957 1.00 83.62 192 LEU A O 1
ATOM 1512 N N . CYS A 1 193 ? 1.691 4.147 -11.475 1.00 84.75 193 CYS A N 1
ATOM 1513 C CA . CYS A 1 193 ? 0.394 4.543 -10.912 1.00 84.75 193 CYS A CA 1
ATOM 1514 C C . CYS A 1 193 ? 0.153 4.028 -9.483 1.00 84.75 193 CYS A C 1
ATOM 1516 O O . CYS A 1 193 ? -0.750 4.509 -8.794 1.00 84.75 193 CYS A O 1
ATOM 1518 N N . ARG A 1 194 ? 0.994 3.103 -9.006 1.00 84.75 194 ARG A N 1
ATOM 1519 C CA . ARG A 1 194 ? 0.951 2.543 -7.651 1.00 84.75 194 ARG A CA 1
ATOM 1520 C C . ARG A 1 194 ? 1.683 3.372 -6.618 1.00 84.75 194 ARG A C 1
ATOM 1522 O O . ARG A 1 194 ? 1.361 3.252 -5.439 1.00 84.75 194 ARG A O 1
ATOM 1529 N N . ILE A 1 195 ? 2.648 4.196 -7.021 1.00 87.38 195 ILE A N 1
ATOM 1530 C CA . ILE A 1 195 ? 3.460 4.997 -6.094 1.00 87.38 195 ILE A CA 1
ATOM 1531 C C . ILE A 1 195 ? 2.579 5.835 -5.149 1.00 87.38 195 ILE A C 1
ATOM 1533 O O . ILE A 1 195 ? 2.833 5.809 -3.943 1.00 87.38 195 ILE A O 1
ATOM 1537 N N . PRO A 1 196 ? 1.491 6.489 -5.612 1.00 87.88 196 PRO A N 1
ATOM 1538 C CA . PRO A 1 196 ? 0.592 7.217 -4.722 1.00 87.88 196 PRO A CA 1
ATOM 1539 C C . PRO A 1 196 ? -0.038 6.362 -3.611 1.00 87.88 196 PRO A C 1
ATOM 1541 O O . PRO A 1 196 ? -0.382 6.890 -2.556 1.00 87.88 196 PRO A O 1
ATOM 1544 N N . LYS A 1 197 ? -0.160 5.037 -3.783 1.00 87.62 197 LYS A N 1
ATOM 1545 C CA . LYS A 1 197 ? -0.712 4.144 -2.750 1.00 87.62 197 LYS A CA 1
ATOM 1546 C C . LYS A 1 197 ? 0.190 4.044 -1.519 1.00 87.62 197 LYS A C 1
ATOM 1548 O O . LYS A 1 197 ? -0.320 3.837 -0.417 1.00 87.62 197 LYS A O 1
ATOM 1553 N N . LEU A 1 198 ? 1.501 4.271 -1.673 1.00 88.88 198 LEU A N 1
ATOM 1554 C CA . LEU A 1 198 ? 2.453 4.311 -0.557 1.00 88.88 198 LEU A CA 1
ATOM 1555 C C . LEU A 1 198 ? 2.151 5.432 0.435 1.00 88.88 198 LEU A C 1
ATOM 1557 O O . LEU A 1 198 ? 2.549 5.321 1.593 1.00 88.88 198 LEU A O 1
ATOM 1561 N N . LEU A 1 199 ? 1.407 6.474 0.039 1.00 87.38 199 LEU A N 1
ATOM 1562 C CA . LEU A 1 199 ? 1.025 7.536 0.966 1.00 87.38 199 LEU A CA 1
ATOM 1563 C C . LEU A 1 199 ? 0.280 6.969 2.182 1.00 87.38 199 LEU A C 1
ATOM 1565 O O . LEU A 1 199 ? 0.491 7.468 3.280 1.00 87.38 199 LEU A O 1
ATOM 1569 N N . ARG A 1 200 ? -0.492 5.878 2.042 1.00 84.31 200 ARG A N 1
ATOM 1570 C CA . ARG A 1 200 ? -1.208 5.222 3.160 1.00 84.31 200 ARG A CA 1
ATOM 1571 C C . ARG A 1 200 ? -0.300 4.673 4.256 1.00 84.31 200 ARG A C 1
ATOM 1573 O O . ARG A 1 200 ? -0.780 4.434 5.362 1.00 84.31 200 ARG A O 1
ATOM 1580 N N . MET A 1 201 ? 0.998 4.516 3.994 1.00 85.75 201 MET A N 1
ATOM 1581 C CA . MET A 1 201 ? 1.962 4.048 4.992 1.00 85.75 201 MET A CA 1
ATOM 1582 C C . MET A 1 201 ? 2.058 4.982 6.210 1.00 85.75 201 MET A C 1
ATOM 1584 O O . MET A 1 201 ? 2.535 4.551 7.257 1.00 85.75 201 MET A O 1
ATOM 1588 N N . TYR A 1 202 ? 1.530 6.215 6.144 1.00 84.56 202 TYR A N 1
ATOM 1589 C CA . TYR A 1 202 ? 1.416 7.083 7.324 1.00 84.56 202 TYR A CA 1
ATOM 1590 C C . TYR A 1 202 ? 0.602 6.446 8.469 1.00 84.56 202 TYR A C 1
ATOM 1592 O O . TYR A 1 202 ? 0.815 6.806 9.625 1.00 84.56 202 TYR A O 1
ATOM 1600 N N . LYS A 1 203 ? -0.310 5.503 8.172 1.00 83.50 203 LYS A N 1
ATOM 1601 C CA . LYS A 1 203 ? -1.137 4.793 9.167 1.00 83.50 203 LYS A CA 1
ATOM 1602 C C . LYS A 1 203 ? -0.404 3.666 9.892 1.00 83.50 203 LYS A C 1
ATOM 1604 O O . LYS A 1 203 ? -0.889 3.179 10.910 1.00 83.50 203 LYS A O 1
ATOM 1609 N N . VAL A 1 204 ? 0.759 3.239 9.396 1.00 85.62 204 VAL A N 1
ATOM 1610 C CA . VAL A 1 204 ? 1.497 2.087 9.942 1.00 85.62 204 VAL A CA 1
ATOM 1611 C C . VAL A 1 204 ? 1.763 2.205 11.449 1.00 85.62 204 VAL A C 1
ATOM 1613 O O . VAL A 1 204 ? 1.512 1.220 12.146 1.00 85.62 204 VAL A O 1
ATOM 1616 N N . PRO A 1 205 ? 2.197 3.355 12.007 1.00 83.50 205 PRO A N 1
ATOM 1617 C CA . PRO A 1 205 ? 2.435 3.474 13.447 1.00 83.50 205 PRO A CA 1
ATOM 1618 C C . PRO A 1 205 ? 1.161 3.288 14.281 1.00 83.50 205 PRO A C 1
ATOM 1620 O O . PRO A 1 205 ? 1.183 2.623 15.317 1.00 83.50 205 PRO A O 1
ATOM 1623 N N . GLU A 1 206 ? 0.039 3.838 13.812 1.00 83.19 206 GLU A N 1
ATOM 1624 C CA . GLU A 1 206 ? -1.258 3.742 14.482 1.00 83.19 206 GLU A CA 1
ATOM 1625 C C . GLU A 1 206 ? -1.789 2.307 14.459 1.00 83.19 206 GLU A C 1
ATOM 1627 O O . GLU A 1 206 ? -2.110 1.746 15.508 1.00 83.19 206 GLU A O 1
ATOM 1632 N N . ILE A 1 207 ? -1.801 1.681 13.281 1.00 83.31 207 ILE A N 1
ATOM 1633 C CA . ILE A 1 207 ? -2.265 0.303 13.110 1.00 83.31 207 ILE A CA 1
ATOM 1634 C C . ILE A 1 207 ? -1.371 -0.668 13.877 1.00 83.31 207 ILE A C 1
ATOM 1636 O O . ILE A 1 207 ? -1.881 -1.564 14.538 1.00 83.31 207 ILE A O 1
ATOM 1640 N N . THR A 1 208 ? -0.054 -0.454 13.897 1.00 81.81 208 THR A N 1
ATOM 1641 C CA . THR A 1 208 ? 0.869 -1.276 14.696 1.00 81.81 208 THR A CA 1
ATOM 1642 C C . THR A 1 208 ? 0.542 -1.192 16.186 1.00 81.81 208 THR A C 1
ATOM 1644 O O . THR A 1 208 ? 0.574 -2.210 16.874 1.00 81.81 208 THR A O 1
ATOM 1647 N N . ARG A 1 209 ? 0.196 -0.004 16.702 1.00 82.69 209 ARG A N 1
ATOM 1648 C CA . ARG A 1 209 ? -0.218 0.164 18.103 1.00 82.69 209 ARG A CA 1
ATOM 1649 C C . ARG A 1 209 ? -1.514 -0.591 18.396 1.00 82.69 209 ARG A C 1
ATOM 1651 O O . ARG A 1 209 ? -1.584 -1.299 19.396 1.00 82.69 209 ARG A O 1
ATOM 1658 N N . LEU A 1 210 ? -2.513 -0.459 17.524 1.00 82.31 210 LEU A N 1
ATOM 1659 C CA . LEU A 1 210 ? -3.810 -1.125 17.677 1.00 82.31 210 LEU A CA 1
ATOM 1660 C C . LEU A 1 210 ? -3.694 -2.648 17.558 1.00 82.31 210 LEU A C 1
ATOM 1662 O O . LEU A 1 210 ? -4.303 -3.372 18.335 1.00 82.31 210 LEU A O 1
ATOM 1666 N N . VAL A 1 211 ? -2.868 -3.138 16.635 1.00 79.94 211 VAL A N 1
ATOM 1667 C CA . VAL A 1 211 ? -2.578 -4.565 16.467 1.00 79.94 211 VAL A CA 1
ATOM 1668 C C . VAL A 1 211 ? -1.830 -5.112 17.681 1.00 79.94 211 VAL A C 1
ATOM 1670 O O . VAL A 1 211 ? -2.190 -6.168 18.184 1.00 79.94 211 VAL A O 1
ATOM 1673 N N . LYS A 1 212 ? -0.842 -4.382 18.217 1.00 79.62 212 LYS A N 1
ATOM 1674 C CA . LYS A 1 212 ? -0.170 -4.763 19.471 1.00 79.62 212 LYS A CA 1
ATOM 1675 C C . LYS A 1 212 ? -1.144 -4.842 20.644 1.00 79.62 212 LYS A C 1
ATOM 1677 O O . LYS A 1 212 ? -1.050 -5.775 21.432 1.00 79.62 212 LYS A O 1
ATOM 1682 N N . GLN A 1 213 ? -2.074 -3.893 20.746 1.00 81.25 213 GLN A N 1
ATOM 1683 C CA . GLN A 1 213 ? -3.116 -3.911 21.770 1.00 81.25 213 GLN A CA 1
ATOM 1684 C C . GLN A 1 213 ? -4.052 -5.118 21.593 1.00 81.25 213 GLN A C 1
ATOM 1686 O O . GLN A 1 213 ? -4.269 -5.856 22.546 1.00 81.25 213 GLN A O 1
ATOM 1691 N N . ALA A 1 214 ? -4.513 -5.383 20.368 1.00 75.00 214 ALA A N 1
ATOM 1692 C CA . ALA A 1 214 ? -5.336 -6.554 20.059 1.00 75.00 214 ALA A CA 1
ATOM 1693 C C . ALA A 1 214 ? -4.601 -7.881 20.328 1.00 75.00 214 ALA A C 1
ATOM 1695 O O . ALA A 1 214 ? -5.209 -8.861 20.749 1.00 75.00 214 ALA A O 1
ATOM 1696 N N . PHE A 1 215 ? -3.283 -7.925 20.117 1.00 74.69 215 PHE A N 1
ATOM 1697 C CA . PHE A 1 215 ? -2.465 -9.091 20.444 1.00 74.69 215 PHE A CA 1
ATOM 1698 C C . PHE A 1 215 ? -2.245 -9.276 21.945 1.00 74.69 215 PHE A C 1
ATOM 1700 O O . PHE A 1 215 ? -2.170 -10.418 22.385 1.00 74.69 215 PHE A O 1
ATOM 1707 N N . ALA A 1 216 ? -2.176 -8.196 22.728 1.00 72.38 216 ALA A N 1
ATOM 1708 C CA . ALA A 1 216 ? -2.088 -8.287 24.185 1.00 72.38 216 ALA A CA 1
ATOM 1709 C C . ALA A 1 216 ? -3.355 -8.906 24.807 1.00 72.38 216 ALA A C 1
ATOM 1711 O O . ALA A 1 216 ? -3.277 -9.558 25.843 1.00 72.38 216 ALA A O 1
ATOM 1712 N N . GLU A 1 217 ? -4.508 -8.738 24.156 1.00 75.12 217 GLU A N 1
ATOM 1713 C CA . GLU A 1 217 ? -5.793 -9.300 24.592 1.00 75.12 217 GLU A CA 1
ATOM 1714 C C . GLU A 1 217 ? -5.969 -10.787 24.216 1.00 75.12 217 GLU A C 1
ATOM 1716 O O . GLU A 1 217 ? -6.812 -11.469 24.797 1.00 75.12 217 GLU A O 1
ATOM 1721 N N . HIS A 1 218 ? -5.179 -11.324 23.277 1.00 72.00 218 HIS A N 1
ATOM 1722 C CA . HIS A 1 218 ? -5.310 -12.707 22.805 1.00 72.00 218 HIS A CA 1
ATOM 1723 C C . HIS A 1 218 ? -4.339 -13.679 23.501 1.00 72.00 218 HIS A C 1
ATOM 1725 O O . HIS A 1 218 ? -3.119 -13.586 23.361 1.00 72.00 218 HIS A O 1
ATOM 1731 N N . GLU A 1 219 ? -4.887 -14.709 24.156 1.00 65.19 219 GLU A N 1
ATOM 1732 C CA . GLU A 1 219 ? -4.133 -15.732 24.909 1.00 65.19 219 GLU A CA 1
ATOM 1733 C C . GLU A 1 219 ? -3.062 -16.472 24.083 1.00 65.19 219 GLU A C 1
ATOM 1735 O O . GLU A 1 219 ? -2.002 -16.811 24.609 1.00 65.19 219 GLU A O 1
ATOM 1740 N N . LEU A 1 220 ? -3.283 -16.667 22.776 1.00 54.81 220 LEU A N 1
ATOM 1741 C CA . LEU A 1 220 ? -2.348 -17.361 21.874 1.00 54.81 220 LEU A CA 1
ATOM 1742 C C . LEU A 1 220 ? -1.009 -16.632 21.683 1.00 54.81 220 LEU A C 1
ATOM 1744 O O . LEU A 1 220 ? -0.025 -17.251 21.282 1.00 54.81 220 LEU A O 1
ATOM 1748 N N . LEU A 1 221 ? -0.954 -15.330 21.975 1.00 57.47 221 LEU A N 1
ATOM 1749 C CA . LEU A 1 221 ? 0.258 -14.513 21.883 1.00 57.47 221 LEU A CA 1
ATOM 1750 C C . LEU A 1 221 ? 0.739 -14.033 23.255 1.00 57.47 221 LEU A C 1
ATOM 1752 O O . LEU A 1 221 ? 1.660 -13.221 23.329 1.00 57.47 221 LEU A O 1
ATOM 1756 N N . SER A 1 222 ? 0.203 -14.608 24.338 1.00 57.06 222 SER A N 1
ATOM 1757 C CA . SER A 1 222 ? 0.650 -14.376 25.717 1.00 57.06 222 SER A CA 1
ATOM 1758 C C . SER A 1 222 ? 2.169 -14.557 25.891 1.00 57.06 222 SER A C 1
ATOM 1760 O O . SER A 1 222 ? 2.790 -13.861 26.692 1.00 57.06 222 SER A O 1
ATOM 1762 N N . GLY A 1 223 ? 2.809 -15.399 25.066 1.00 57.88 223 GLY A N 1
ATOM 1763 C CA . GLY A 1 223 ? 4.269 -15.566 25.028 1.00 57.88 223 GLY A CA 1
ATOM 1764 C C . GLY A 1 223 ? 5.066 -14.313 24.619 1.00 57.88 223 GLY A C 1
ATOM 1765 O O . GLY A 1 223 ? 6.243 -14.204 24.960 1.00 57.88 223 GLY A O 1
ATOM 1766 N N . PHE A 1 224 ? 4.442 -13.334 23.952 1.00 59.34 224 PHE A N 1
ATOM 1767 C CA . PHE A 1 224 ? 5.052 -12.040 23.612 1.00 59.34 224 PHE A CA 1
ATOM 1768 C C . PHE A 1 224 ? 4.927 -10.983 24.719 1.00 59.34 224 PHE A C 1
ATOM 1770 O O . PHE A 1 224 ? 5.402 -9.862 24.530 1.00 59.34 224 PHE A O 1
ATOM 1777 N N . HIS A 1 225 ? 4.366 -11.319 25.889 1.00 64.31 225 HIS A N 1
ATOM 1778 C CA . HIS A 1 225 ? 4.380 -10.422 27.052 1.00 64.31 225 HIS A CA 1
ATOM 1779 C C . HIS A 1 225 ? 5.794 -10.060 27.514 1.00 64.31 225 HIS A C 1
ATOM 1781 O O . HIS A 1 225 ? 5.989 -9.024 28.151 1.00 64.31 225 HIS A O 1
ATOM 1787 N N . ASN A 1 226 ? 6.801 -10.873 27.176 1.00 76.62 226 ASN A N 1
ATOM 1788 C CA . ASN A 1 226 ? 8.180 -10.474 27.390 1.00 76.62 226 ASN A CA 1
ATOM 1789 C C . ASN A 1 226 ? 8.527 -9.303 26.457 1.00 76.62 226 ASN A C 1
ATOM 1791 O O . ASN A 1 226 ? 8.668 -9.475 25.242 1.00 76.62 226 ASN A O 1
ATOM 1795 N N . VAL A 1 227 ? 8.724 -8.124 27.055 1.00 79.94 227 VAL A N 1
ATOM 1796 C CA . VAL A 1 227 ? 9.154 -6.888 26.382 1.00 79.94 227 VAL A CA 1
ATOM 1797 C C . VAL A 1 227 ? 10.341 -7.146 25.447 1.00 79.94 227 VAL A C 1
ATOM 1799 O O . VAL A 1 227 ? 10.370 -6.612 24.338 1.00 79.94 227 VAL A O 1
ATOM 1802 N N . GLY A 1 228 ? 11.270 -8.028 25.838 1.00 81.69 228 GLY A N 1
ATOM 1803 C CA . GLY A 1 228 ? 12.420 -8.405 25.016 1.00 81.69 228 GLY A CA 1
ATOM 1804 C C . GLY A 1 228 ? 12.046 -9.110 23.707 1.00 81.69 228 GLY A C 1
ATOM 1805 O O . GLY A 1 228 ? 12.589 -8.770 22.659 1.00 81.69 228 GLY A O 1
ATOM 1806 N N . MET A 1 229 ? 11.083 -10.037 23.730 1.00 82.31 229 MET A N 1
ATOM 1807 C CA . MET A 1 229 ? 10.657 -10.780 22.533 1.00 82.31 229 MET A CA 1
ATOM 1808 C C . MET A 1 229 ? 9.871 -9.900 21.559 1.00 82.31 229 MET A C 1
ATOM 1810 O O . MET A 1 229 ? 10.076 -9.987 20.350 1.00 82.31 229 MET A O 1
ATOM 1814 N N . SER A 1 230 ? 9.007 -9.019 22.072 1.00 80.25 230 SER A N 1
ATOM 1815 C CA . SER A 1 230 ? 8.265 -8.053 21.249 1.00 80.25 230 SER A CA 1
ATOM 1816 C C . SER A 1 230 ? 9.195 -7.022 20.598 1.00 80.25 230 SER A C 1
ATOM 1818 O O . SER A 1 230 ? 9.032 -6.686 19.422 1.00 80.25 230 SER A O 1
ATOM 1820 N N . LEU A 1 231 ? 10.219 -6.561 21.329 1.00 84.88 231 LEU A N 1
ATOM 1821 C CA . LEU A 1 231 ? 11.240 -5.664 20.790 1.00 84.88 231 LEU A CA 1
ATOM 1822 C C . LEU A 1 231 ? 12.086 -6.363 19.724 1.00 84.88 231 LEU A C 1
ATOM 1824 O O . LEU A 1 231 ? 12.269 -5.804 18.646 1.00 84.88 231 LEU A O 1
ATOM 1828 N N . LEU A 1 232 ? 12.539 -7.594 19.983 1.00 88.94 232 LEU A N 1
ATOM 1829 C CA . LEU A 1 232 ? 13.307 -8.380 19.016 1.00 88.94 232 LEU A CA 1
ATOM 1830 C C . LEU A 1 232 ? 12.509 -8.619 17.729 1.00 88.94 232 LEU A C 1
ATOM 1832 O O . LEU A 1 232 ? 13.008 -8.341 16.641 1.00 88.94 232 LEU A O 1
ATOM 1836 N N . ALA A 1 233 ? 11.257 -9.070 17.844 1.00 86.12 233 ALA A N 1
ATOM 1837 C CA . ALA A 1 233 ? 10.377 -9.268 16.696 1.00 86.12 233 ALA A CA 1
ATOM 1838 C C . ALA A 1 233 ? 10.151 -7.958 15.922 1.00 86.12 233 ALA A C 1
ATOM 1840 O O . ALA A 1 233 ? 10.218 -7.946 14.696 1.00 86.12 233 ALA A O 1
ATOM 1841 N N . GLY A 1 234 ? 9.951 -6.840 16.627 1.00 86.50 234 GLY A N 1
ATOM 1842 C CA . GLY A 1 234 ? 9.821 -5.521 16.009 1.00 86.50 234 GLY A CA 1
ATOM 1843 C C . GLY A 1 234 ? 11.071 -5.094 15.235 1.00 86.50 234 GLY A C 1
ATOM 1844 O O . GLY A 1 234 ? 10.951 -4.623 14.107 1.00 86.50 234 GLY A O 1
ATOM 1845 N N . VAL A 1 235 ? 12.263 -5.295 15.805 1.00 90.75 235 VAL A N 1
ATOM 1846 C CA . VAL A 1 235 ? 13.542 -4.976 15.150 1.00 90.75 235 VAL A CA 1
ATOM 1847 C C . VAL A 1 235 ? 13.777 -5.864 13.930 1.00 90.75 235 VAL A C 1
ATOM 1849 O O . VAL A 1 235 ? 14.191 -5.351 12.897 1.00 90.75 235 VAL A O 1
ATOM 1852 N N . LEU A 1 236 ? 13.475 -7.163 14.016 1.00 93.06 236 LEU A N 1
ATOM 1853 C CA . LEU A 1 236 ? 13.601 -8.097 12.891 1.00 93.06 236 LEU A CA 1
ATOM 1854 C C . LEU A 1 236 ? 12.643 -7.758 11.740 1.00 93.06 236 LEU A C 1
ATOM 1856 O O . LEU A 1 236 ? 13.033 -7.785 10.577 1.00 93.06 236 LEU A O 1
ATOM 1860 N N . LEU A 1 237 ? 11.391 -7.411 12.047 1.00 90.06 237 LEU A N 1
ATOM 1861 C CA . LEU A 1 237 ? 10.428 -6.992 11.026 1.00 90.06 237 LEU A CA 1
ATOM 1862 C C . LEU A 1 237 ? 10.824 -5.655 10.393 1.00 90.06 237 LEU A C 1
ATOM 1864 O O . LEU A 1 237 ? 10.720 -5.494 9.177 1.00 90.06 237 LEU A O 1
ATOM 1868 N N . LEU A 1 238 ? 11.308 -4.708 11.201 1.00 90.69 238 LEU A N 1
ATOM 1869 C CA . LEU A 1 238 ? 11.795 -3.426 10.708 1.00 90.69 238 LEU A CA 1
ATOM 1870 C C . LEU A 1 238 ? 13.030 -3.605 9.821 1.00 90.69 238 LEU A C 1
ATOM 1872 O O . LEU A 1 238 ? 13.093 -3.003 8.754 1.00 90.69 238 LEU A O 1
ATOM 1876 N N . SER A 1 239 ? 13.993 -4.437 10.224 1.00 93.62 239 SER A N 1
ATOM 1877 C CA . SER A 1 239 ? 15.192 -4.689 9.425 1.00 93.62 239 SER A CA 1
ATOM 1878 C C . SER A 1 239 ? 14.846 -5.366 8.101 1.00 93.62 239 SER A C 1
ATOM 1880 O O . SER A 1 239 ? 15.336 -4.927 7.065 1.00 93.62 239 SER A O 1
ATOM 1882 N N . LEU A 1 240 ? 13.939 -6.349 8.101 1.00 94.44 240 LEU A N 1
ATOM 1883 C CA . LEU A 1 240 ? 13.450 -6.985 6.878 1.00 94.44 240 LEU A CA 1
ATOM 1884 C C . LEU A 1 240 ? 12.780 -5.971 5.940 1.00 94.44 240 LEU A C 1
ATOM 1886 O O . LEU A 1 240 ? 13.054 -5.968 4.742 1.00 94.44 240 LEU A O 1
ATOM 1890 N N . ALA A 1 241 ? 11.940 -5.085 6.481 1.00 92.56 241 ALA A N 1
ATOM 1891 C CA . ALA A 1 241 ? 11.295 -4.035 5.700 1.00 92.56 241 ALA A CA 1
ATOM 1892 C C . ALA A 1 241 ? 12.316 -3.048 5.111 1.00 92.56 241 ALA A C 1
ATOM 1894 O O . ALA A 1 241 ? 12.220 -2.697 3.937 1.00 92.56 241 ALA A O 1
ATOM 1895 N N . LEU A 1 242 ? 13.316 -2.632 5.894 1.00 94.81 242 LEU A N 1
ATOM 1896 C CA . LEU A 1 242 ? 14.369 -1.726 5.432 1.00 94.81 242 LEU A CA 1
ATOM 1897 C C . LEU A 1 242 ? 15.245 -2.365 4.353 1.00 94.81 242 LEU A C 1
ATOM 1899 O O . LEU A 1 242 ? 15.524 -1.712 3.353 1.00 94.81 242 LEU A O 1
ATOM 1903 N N . ILE A 1 243 ? 15.639 -3.629 4.525 1.00 96.00 243 ILE A N 1
ATOM 1904 C CA . ILE A 1 243 ? 16.405 -4.377 3.520 1.00 96.00 243 ILE A CA 1
ATOM 1905 C C . ILE A 1 243 ? 15.591 -4.487 2.233 1.00 96.00 243 ILE A C 1
ATOM 1907 O O . ILE A 1 243 ? 16.093 -4.140 1.171 1.00 96.00 243 ILE A O 1
ATOM 1911 N N . HIS A 1 244 ? 14.319 -4.887 2.328 1.00 95.31 244 HIS A N 1
ATOM 1912 C CA . HIS A 1 244 ? 13.422 -4.981 1.176 1.00 95.31 244 HIS A CA 1
ATOM 1913 C C . HIS A 1 244 ? 13.351 -3.667 0.397 1.00 95.31 244 HIS A C 1
ATOM 1915 O O . HIS A 1 244 ? 13.552 -3.643 -0.816 1.00 95.31 244 HIS A O 1
ATOM 1921 N N . TRP A 1 245 ? 13.116 -2.559 1.101 1.00 95.06 245 TRP A N 1
ATOM 1922 C CA . TRP A 1 245 ? 13.049 -1.236 0.487 1.00 95.06 245 TRP A CA 1
ATOM 1923 C C . TRP A 1 245 ? 14.387 -0.809 -0.114 1.00 95.06 245 TRP A C 1
ATOM 1925 O O . TRP A 1 245 ? 14.409 -0.331 -1.245 1.00 95.06 245 TRP A O 1
ATOM 1935 N N . ALA A 1 246 ? 15.496 -1.008 0.600 1.00 94.75 246 ALA A N 1
ATOM 1936 C CA . ALA A 1 246 ? 16.828 -0.661 0.119 1.00 94.75 246 ALA A CA 1
ATOM 1937 C C . ALA A 1 246 ? 17.190 -1.442 -1.151 1.00 94.75 246 ALA A C 1
ATOM 1939 O O . ALA A 1 246 ? 17.628 -0.840 -2.128 1.00 94.75 246 ALA A O 1
ATOM 1940 N N . THR A 1 247 ? 16.945 -2.755 -1.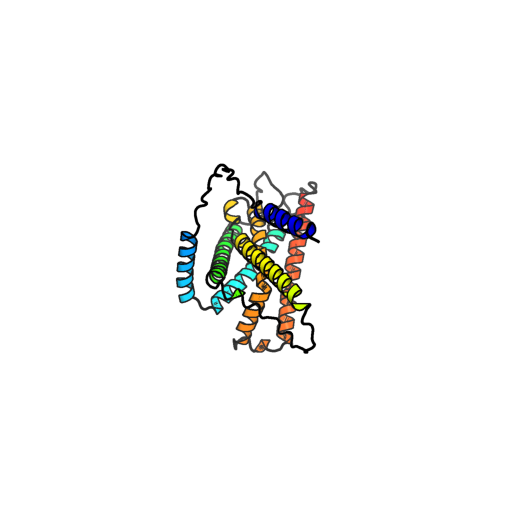178 1.00 93.06 247 THR A N 1
ATOM 1941 C CA . THR A 1 247 ? 17.196 -3.601 -2.351 1.00 93.06 247 THR A CA 1
ATOM 1942 C C . THR A 1 247 ? 16.308 -3.205 -3.529 1.00 93.06 247 THR A C 1
ATOM 1944 O O . THR A 1 247 ? 16.807 -3.065 -4.64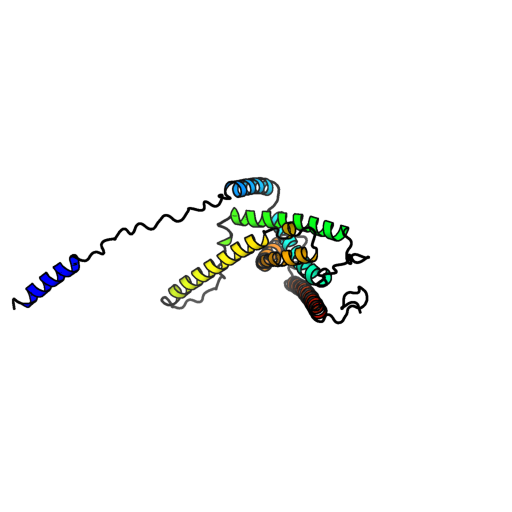1 1.00 93.06 247 THR A O 1
ATOM 1947 N N . CYS A 1 248 ? 15.014 -2.958 -3.303 1.00 93.06 248 CYS A N 1
ATOM 1948 C CA . CYS A 1 248 ? 14.105 -2.531 -4.370 1.00 93.06 248 CYS A CA 1
ATOM 1949 C C . CYS A 1 248 ? 14.487 -1.162 -4.953 1.00 93.06 248 CYS A C 1
ATOM 1951 O O . CYS A 1 248 ? 14.443 -0.977 -6.166 1.00 93.06 248 CYS A O 1
ATOM 1953 N N . LEU A 1 249 ? 14.874 -0.204 -4.104 1.00 91.44 249 LEU A N 1
ATOM 1954 C CA . LEU A 1 249 ? 15.325 1.116 -4.547 1.00 91.44 249 LEU A CA 1
ATOM 1955 C C . LEU A 1 249 ? 16.660 1.041 -5.286 1.00 91.44 249 LEU A C 1
ATOM 1957 O O . LEU A 1 249 ? 16.820 1.703 -6.305 1.00 91.44 249 LEU A O 1
ATOM 1961 N N . PHE A 1 250 ? 17.596 0.221 -4.807 1.00 91.06 250 PHE A N 1
ATOM 1962 C CA . PHE A 1 250 ? 18.863 -0.015 -5.491 1.00 91.06 250 PHE A CA 1
ATOM 1963 C C . PHE A 1 250 ? 18.639 -0.586 -6.896 1.00 91.06 250 PHE A C 1
ATOM 1965 O O . PHE A 1 250 ? 19.199 -0.071 -7.860 1.00 91.06 250 PHE A O 1
ATOM 1972 N N . LEU A 1 251 ? 17.763 -1.587 -7.030 1.00 87.25 251 LEU A N 1
ATOM 1973 C CA . LEU A 1 251 ? 17.410 -2.153 -8.333 1.00 87.25 251 LEU A CA 1
ATOM 1974 C C . LEU A 1 251 ? 16.709 -1.138 -9.238 1.00 87.25 251 LEU A C 1
ATOM 1976 O O . LEU A 1 251 ? 17.028 -1.067 -10.421 1.00 87.25 251 LEU A O 1
ATOM 1980 N N . LEU A 1 252 ? 15.813 -0.307 -8.699 1.00 86.50 252 LEU A N 1
ATOM 1981 C CA . LEU A 1 252 ? 15.204 0.781 -9.465 1.00 86.50 252 LEU A CA 1
ATOM 1982 C C . LEU A 1 252 ? 16.263 1.748 -10.009 1.00 86.50 252 LEU A C 1
ATOM 1984 O O . LEU A 1 252 ? 16.201 2.124 -11.176 1.00 86.50 252 LEU A O 1
ATOM 1988 N N . VAL A 1 253 ? 17.221 2.162 -9.175 1.00 86.94 253 VAL A N 1
ATOM 1989 C CA . VAL A 1 253 ? 18.311 3.050 -9.604 1.00 86.94 253 VAL A CA 1
ATOM 1990 C C . VAL A 1 253 ? 19.137 2.381 -10.695 1.00 86.94 253 VAL A C 1
ATOM 1992 O O . VAL A 1 253 ? 19.353 3.005 -11.728 1.00 86.94 253 VAL A O 1
ATOM 1995 N N . ALA A 1 254 ? 19.496 1.106 -10.529 1.00 82.38 254 ALA A N 1
ATOM 1996 C CA . ALA A 1 254 ? 20.197 0.346 -11.559 1.00 82.38 254 ALA A CA 1
ATOM 1997 C C . ALA A 1 254 ? 19.403 0.321 -12.878 1.00 82.38 254 ALA A C 1
ATOM 1999 O O . ALA A 1 254 ? 19.946 0.639 -13.930 1.00 82.38 254 ALA A O 1
ATOM 2000 N N . HIS A 1 255 ? 18.093 0.052 -12.831 1.00 76.81 255 HIS A N 1
ATOM 2001 C CA . HIS A 1 255 ? 17.223 0.122 -14.007 1.00 76.81 255 HIS A CA 1
ATOM 2002 C C . HIS A 1 255 ? 17.253 1.503 -14.681 1.00 76.81 255 HIS A C 1
ATOM 2004 O O . HIS A 1 255 ? 17.359 1.588 -15.904 1.00 76.81 255 HIS A O 1
ATOM 2010 N N . LEU A 1 256 ? 17.170 2.587 -13.906 1.00 78.69 256 LEU A N 1
ATOM 2011 C CA . LEU A 1 256 ? 17.200 3.950 -14.441 1.00 78.69 256 LEU A CA 1
ATOM 2012 C C . LEU A 1 256 ? 18.560 4.307 -15.051 1.00 78.69 256 LEU A C 1
ATOM 2014 O O . LEU A 1 256 ? 18.594 4.917 -16.118 1.00 78.69 256 LEU A O 1
ATOM 2018 N N . GLU A 1 257 ? 19.663 3.905 -14.418 1.00 76.62 257 GLU A N 1
ATOM 2019 C CA . GLU A 1 257 ? 21.014 4.110 -14.944 1.00 76.62 257 GLU A CA 1
ATOM 2020 C C . GLU A 1 257 ? 21.196 3.372 -16.273 1.00 76.62 257 GLU A C 1
ATOM 2022 O O . GLU A 1 257 ? 21.582 3.985 -17.268 1.00 76.62 257 GLU A O 1
ATOM 2027 N N . CYS A 1 258 ? 20.814 2.096 -16.347 1.00 68.19 258 CYS A N 1
ATOM 2028 C CA . CYS A 1 258 ? 20.898 1.331 -17.590 1.00 68.19 258 CYS A CA 1
ATOM 2029 C C . CYS A 1 258 ? 19.931 1.815 -18.684 1.00 68.19 258 CYS A C 1
ATOM 2031 O O . CYS A 1 258 ? 20.153 1.554 -19.864 1.00 68.19 258 CYS A O 1
ATOM 2033 N N . GLY A 1 259 ? 18.823 2.464 -18.313 1.00 62.78 259 GLY A N 1
ATOM 2034 C CA . GLY A 1 259 ? 17.902 3.092 -19.261 1.00 62.78 259 GLY A CA 1
ATOM 2035 C C . GLY A 1 259 ? 18.431 4.419 -19.816 1.00 62.78 259 GLY A C 1
ATOM 2036 O O . GLY A 1 259 ? 18.096 4.788 -20.940 1.00 62.78 259 GLY A O 1
ATOM 2037 N N . PHE A 1 260 ? 19.258 5.130 -19.042 1.00 57.56 260 PHE A N 1
ATOM 2038 C CA . PHE A 1 260 ? 19.857 6.409 -19.430 1.00 57.56 260 PHE A CA 1
ATOM 2039 C C . PHE A 1 260 ? 21.117 6.220 -20.286 1.00 57.56 260 PHE A C 1
ATOM 2041 O O . PHE A 1 260 ? 21.287 6.895 -21.303 1.00 57.56 260 PHE A O 1
ATOM 2048 N N . TYR A 1 261 ? 21.977 5.269 -19.915 1.00 55.81 261 TYR A N 1
ATOM 2049 C CA . TYR A 1 261 ? 23.111 4.846 -20.733 1.00 55.81 261 TYR A CA 1
ATOM 2050 C C . TYR A 1 261 ? 22.632 3.797 -21.747 1.00 55.81 261 TYR A C 1
ATOM 2052 O O . TYR A 1 261 ? 22.703 2.598 -21.500 1.00 55.81 261 TYR A O 1
ATOM 2060 N N . LEU A 1 262 ? 22.148 4.258 -22.905 1.00 50.34 262 LEU A N 1
ATOM 2061 C CA . LEU A 1 262 ? 21.665 3.465 -24.056 1.00 50.34 262 LEU A CA 1
ATOM 2062 C C . LEU A 1 262 ? 22.674 2.433 -24.633 1.00 50.34 262 LEU A C 1
ATOM 2064 O O . LEU A 1 262 ? 22.392 1.820 -25.659 1.00 50.34 262 LEU A O 1
ATOM 2068 N N . ASP A 1 263 ? 23.834 2.234 -24.004 1.00 50.84 263 ASP A N 1
ATOM 2069 C CA . ASP A 1 263 ? 24.982 1.488 -24.535 1.00 50.84 263 ASP A CA 1
ATOM 2070 C C . ASP A 1 263 ? 25.025 -0.003 -24.152 1.00 50.84 263 ASP A C 1
ATOM 2072 O O . ASP A 1 263 ? 25.926 -0.722 -24.581 1.00 50.84 263 ASP A O 1
ATOM 2076 N N . GLN A 1 264 ? 24.060 -0.518 -23.381 1.00 52.12 264 GLN A N 1
ATOM 2077 C CA . GLN A 1 264 ? 24.004 -1.948 -23.038 1.00 52.12 264 GLN A CA 1
ATOM 2078 C C . GLN A 1 264 ? 22.724 -2.626 -23.532 1.00 52.12 264 GLN A C 1
ATOM 2080 O O . GLN A 1 264 ? 21.935 -3.167 -22.763 1.00 52.12 264 GLN A O 1
ATOM 2085 N N . THR A 1 265 ? 22.539 -2.675 -24.851 1.00 51.44 265 THR A N 1
ATOM 2086 C CA . THR A 1 265 ? 21.639 -3.655 -25.477 1.00 51.44 265 THR A CA 1
ATOM 2087 C C . THR A 1 265 ? 22.367 -4.986 -25.658 1.00 51.44 265 THR A C 1
ATOM 2089 O O . THR A 1 265 ? 22.672 -5.396 -26.779 1.00 51.44 265 THR A O 1
ATOM 2092 N N . VAL A 1 266 ? 22.664 -5.685 -24.562 1.00 49.25 266 VAL A N 1
ATOM 2093 C CA . VAL A 1 266 ? 23.076 -7.092 -24.643 1.00 49.25 266 VAL A CA 1
ATOM 2094 C C . VAL A 1 266 ? 21.804 -7.938 -24.613 1.00 49.25 266 VAL A C 1
ATOM 2096 O O . VAL A 1 266 ? 21.261 -8.275 -23.568 1.00 49.25 266 VAL A O 1
ATOM 2099 N N . SER A 1 267 ? 21.271 -8.209 -25.808 1.00 53.16 267 SER A N 1
ATOM 2100 C CA . SER A 1 267 ? 20.444 -9.391 -26.101 1.00 53.16 267 SER A CA 1
ATOM 2101 C C . SER A 1 267 ? 19.323 -9.742 -25.102 1.00 53.16 267 SER A C 1
ATOM 2103 O O . SER A 1 267 ? 19.211 -10.893 -24.686 1.00 53.16 267 SER A O 1
ATOM 2105 N N . GLY A 1 268 ? 18.458 -8.788 -24.741 1.00 52.62 268 GLY A N 1
ATOM 2106 C CA . GLY A 1 268 ? 17.221 -9.089 -24.004 1.00 52.62 268 GLY A CA 1
ATOM 2107 C C . GLY A 1 268 ? 17.406 -9.605 -22.570 1.00 52.62 268 GLY A C 1
ATOM 2108 O O . GLY A 1 268 ? 16.498 -10.255 -22.055 1.00 52.62 268 GLY A O 1
ATOM 2109 N N . GLN A 1 269 ? 18.550 -9.340 -21.932 1.00 50.28 269 GLN A N 1
ATOM 2110 C CA . GLN A 1 269 ? 18.733 -9.533 -20.491 1.00 50.28 269 GLN A CA 1
ATOM 2111 C C . GLN A 1 269 ? 18.615 -8.190 -19.762 1.00 50.28 269 GLN A C 1
ATOM 2113 O O . GLN A 1 269 ? 19.082 -7.159 -20.246 1.00 50.28 269 GLN A O 1
ATOM 2118 N N . THR A 1 270 ? 17.973 -8.190 -18.592 1.00 52.00 270 THR A N 1
ATOM 2119 C CA . THR A 1 270 ? 17.965 -7.036 -17.688 1.00 52.00 270 THR A CA 1
ATOM 2120 C C . THR A 1 270 ? 19.399 -6.737 -17.256 1.00 52.00 270 THR A C 1
ATOM 2122 O O . THR A 1 270 ? 20.128 -7.654 -16.895 1.00 52.00 270 THR A O 1
ATOM 2125 N N . CYS A 1 271 ? 19.816 -5.472 -17.262 1.00 52.22 271 CYS A N 1
ATOM 2126 C CA . CYS A 1 271 ? 21.221 -5.085 -17.077 1.00 52.22 271 CYS A CA 1
ATOM 2127 C C . CYS A 1 271 ? 21.875 -5.517 -15.745 1.00 52.22 271 CYS A C 1
ATOM 2129 O O . CYS A 1 271 ? 23.096 -5.555 -15.645 1.00 52.22 271 CYS A O 1
ATOM 2131 N N . TRP A 1 272 ? 21.083 -5.870 -14.730 1.00 52.22 272 TRP A N 1
ATOM 2132 C CA . TRP A 1 272 ? 21.545 -6.423 -13.450 1.00 52.22 272 TRP A CA 1
ATOM 2133 C C . TRP A 1 272 ? 21.678 -7.956 -13.438 1.00 52.22 272 TRP A C 1
ATOM 2135 O O . TRP A 1 272 ? 22.097 -8.520 -12.432 1.00 52.22 272 TRP A O 1
ATOM 2145 N N . ALA A 1 273 ? 21.292 -8.633 -14.523 1.00 49.72 273 ALA A N 1
ATOM 2146 C CA . ALA A 1 273 ? 21.362 -10.085 -14.693 1.00 49.72 273 ALA A CA 1
ATOM 2147 C C . ALA A 1 273 ? 22.527 -10.530 -15.604 1.00 49.72 273 ALA A C 1
ATOM 2149 O O . ALA A 1 273 ? 22.503 -11.657 -16.105 1.00 49.72 273 ALA A O 1
ATOM 2150 N N . ASN A 1 274 ? 23.512 -9.646 -15.816 1.00 41.19 274 ASN A N 1
ATOM 2151 C CA . ASN A 1 274 ? 24.791 -9.957 -16.464 1.00 41.19 274 ASN A CA 1
ATOM 2152 C C . ASN A 1 274 ? 25.794 -10.559 -15.476 1.00 41.19 274 ASN A C 1
ATOM 2154 O O . ASN A 1 274 ? 25.882 -10.041 -14.339 1.00 41.19 274 ASN A O 1
#

Secondary structure (DSSP, 8-state):
--HHHHHHHHHHHHHTS-----------------PPPTHHHHHHHHHHHHHHHTTS-HHHHHHHHHHHHHHHHHHHHHIIIII------SS--SS-SS-HHHHHHHHHHHHHHHHHHHHHHHHHHH-TTGGG--------------TTTHHHHHHHHHHHHHHHHHHHHHHHHHHHS-GGGTTTT-HHHHHHTTGGGGGGGGGHHHHHHHHHHHHHH-GGGGGGGSHHHHHHHHHHHHHHHHHHHHHHHHHHHHHHHHHHSTT---TT--TT--

Mean predicted aligned error: 15.85 Å